Protein AF-A0A850DG92-F1 (afdb_monomer)

Foldseek 3Di:
DDDDDDDPDDPDDDDPDDDPPPDDDPPPDPQDDDDDLLVCLLVLLVVLLVLLLQLLVLLVVLLVVVVVCVPDPDDPVVNVVSVVSNVVSVVSSVVSVLVSLVSLLV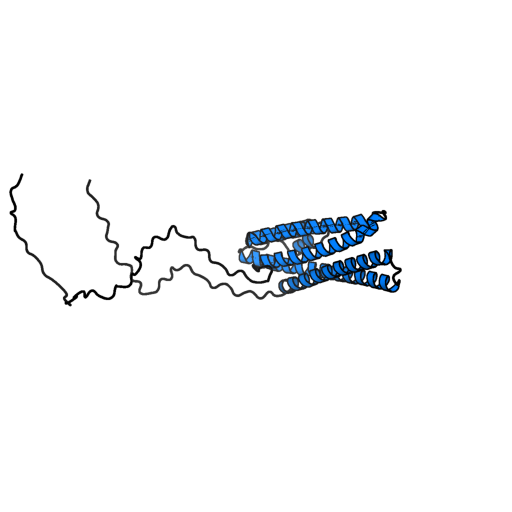SLVVLQQVLQVVVVHGDPDDSVRSCCCCPDPPSNLCSVLVSLCVSQVSQDPVLNVLSVVLNVLSVVLVVLVVVLVVLVPDPDPVSVSCSSVSSSVSSNSSSVNSLSSSQSSQVSSCAHSVRDRPDPPPDDPDPPPDDCPDDPPDPPDPDDDDPPDDDDDDDDDDDDDDDDDDDDDDD

Structure (mmCIF, N/CA/C/O backbone):
data_AF-A0A850DG92-F1
#
_entry.id   AF-A0A850DG92-F1
#
loop_
_atom_site.group_PDB
_atom_site.id
_atom_site.type_symbol
_atom_site.label_atom_id
_atom_site.label_alt_id
_atom_site.label_comp_id
_atom_site.label_asym_id
_atom_site.label_entity_id
_atom_site.label_seq_id
_atom_site.pdbx_PDB_ins_code
_atom_site.Cartn_x
_atom_site.Cartn_y
_atom_site.Cartn_z
_atom_site.occupancy
_atom_site.B_iso_or_equiv
_atom_site.auth_seq_id
_atom_site.auth_comp_id
_atom_site.auth_asym_id
_atom_site.auth_atom_id
_atom_site.pdbx_PDB_model_num
ATOM 1 N N . PRO A 1 1 ? -61.804 41.429 27.774 1.00 49.16 1 PRO A N 1
ATOM 2 C CA . PRO A 1 1 ? -60.587 40.579 27.827 1.00 49.16 1 PRO A CA 1
ATOM 3 C C . PRO A 1 1 ? -59.503 41.218 28.715 1.00 49.16 1 PRO A C 1
ATOM 5 O O . PRO A 1 1 ? -58.940 42.247 28.359 1.00 49.16 1 PRO A O 1
ATOM 8 N N . LYS A 1 2 ? -59.290 40.673 29.919 1.00 46.88 2 LYS A N 1
ATOM 9 C CA . LYS A 1 2 ? -58.401 41.246 30.945 1.00 46.88 2 LYS A CA 1
ATOM 10 C C . LYS A 1 2 ? -56.956 40.803 30.668 1.00 46.88 2 LYS A C 1
ATOM 12 O O . LYS A 1 2 ? -56.695 39.606 30.638 1.00 46.88 2 LYS A O 1
ATOM 17 N N . ALA A 1 3 ? -56.046 41.746 30.426 1.00 56.66 3 ALA A N 1
ATOM 18 C CA . ALA A 1 3 ? -54.641 41.458 30.140 1.00 56.66 3 ALA A CA 1
ATOM 19 C C . ALA A 1 3 ? -53.916 40.933 31.393 1.00 56.66 3 ALA A C 1
ATOM 21 O O . ALA A 1 3 ? -53.881 41.600 32.428 1.00 56.66 3 ALA A O 1
ATOM 22 N N . THR A 1 4 ? -53.339 39.735 31.303 1.00 55.59 4 THR A N 1
ATOM 23 C CA . THR A 1 4 ? -52.538 39.128 32.372 1.00 55.59 4 THR A CA 1
ATOM 24 C C . THR A 1 4 ? -51.128 39.715 32.342 1.00 55.59 4 THR A C 1
ATOM 26 O O . THR A 1 4 ? -50.429 39.631 31.335 1.00 55.59 4 THR A O 1
ATOM 29 N N . ARG A 1 5 ? -50.706 40.340 33.444 1.00 59.53 5 ARG A N 1
ATOM 30 C CA . ARG A 1 5 ? -49.368 40.933 33.589 1.00 59.53 5 ARG A CA 1
ATOM 31 C C . ARG A 1 5 ? -48.315 39.810 33.679 1.00 59.53 5 ARG A C 1
ATOM 33 O O . ARG A 1 5 ? -48.554 38.856 34.421 1.00 59.53 5 ARG A O 1
ATOM 40 N N . PRO A 1 6 ? -47.170 39.888 32.974 1.00 61.50 6 PRO A N 1
ATOM 41 C CA . PRO A 1 6 ? -46.141 38.854 33.056 1.00 61.50 6 PRO A CA 1
ATOM 42 C C . PRO A 1 6 ? -45.537 38.807 34.466 1.00 61.50 6 PRO A C 1
ATOM 44 O O . PRO A 1 6 ? -45.268 39.847 35.074 1.00 61.50 6 PRO A O 1
ATOM 47 N N . ALA A 1 7 ? -45.348 37.596 34.991 1.00 67.62 7 ALA A N 1
ATOM 48 C CA . ALA A 1 7 ? -44.717 37.373 36.286 1.00 67.62 7 ALA A CA 1
ATOM 49 C C . ALA A 1 7 ? -43.289 37.941 36.282 1.00 67.62 7 ALA A C 1
ATOM 51 O O . ALA A 1 7 ? -42.533 37.733 35.330 1.00 67.62 7 ALA A O 1
ATOM 52 N N . ARG A 1 8 ? -42.916 38.673 37.341 1.00 65.56 8 ARG A N 1
ATOM 53 C CA . ARG A 1 8 ? -41.541 39.163 37.505 1.00 65.56 8 ARG A CA 1
ATOM 54 C C . ARG A 1 8 ? -40.616 37.953 37.627 1.00 65.56 8 ARG A C 1
ATOM 56 O O . ARG A 1 8 ? -40.821 37.118 38.504 1.00 65.56 8 ARG A O 1
ATOM 63 N N . LEU A 1 9 ? -39.616 37.868 36.752 1.00 69.44 9 LEU A N 1
ATOM 64 C CA . LEU A 1 9 ? -38.514 36.918 36.891 1.00 69.44 9 LEU A CA 1
ATOM 65 C C . LEU A 1 9 ? -37.892 37.125 38.282 1.00 69.44 9 LEU A C 1
ATOM 67 O O . LEU A 1 9 ? -37.541 38.251 38.637 1.00 69.44 9 LEU A O 1
ATOM 71 N N . GLY A 1 10 ? -37.842 36.068 39.095 1.00 76.94 10 GLY A N 1
ATOM 72 C CA . GLY A 1 10 ? -37.230 36.116 40.426 1.00 76.94 10 GLY A CA 1
ATOM 73 C C . GLY A 1 10 ? -35.738 36.466 40.363 1.00 76.94 10 GLY A C 1
ATOM 74 O O . GLY A 1 10 ? -35.135 36.466 39.290 1.00 76.94 10 GLY A O 1
ATOM 75 N N . GLN A 1 11 ? -35.130 36.759 41.519 1.00 77.50 11 GLN A N 1
ATOM 76 C CA . GLN A 1 11 ? -33.684 36.999 41.601 1.00 77.50 11 GLN A CA 1
ATOM 77 C C . GLN A 1 11 ? -32.903 35.822 41.004 1.00 77.50 11 GLN A C 1
ATOM 79 O O . GLN A 1 11 ? -33.190 34.662 41.302 1.00 77.50 11 GLN A O 1
ATOM 84 N N . THR A 1 12 ? -31.889 36.132 40.192 1.00 67.69 12 THR A N 1
ATOM 85 C CA . THR A 1 12 ? -30.938 35.147 39.672 1.00 67.69 12 THR A CA 1
ATOM 86 C C . THR A 1 12 ? -30.371 34.328 40.840 1.00 67.69 12 THR A C 1
ATOM 88 O O . THR A 1 12 ? -29.854 34.928 41.790 1.00 67.69 12 THR A O 1
ATOM 91 N N . PRO A 1 13 ? -30.453 32.986 40.807 1.00 76.81 13 PRO A N 1
ATOM 92 C CA . PRO A 1 13 ? -29.963 32.142 41.890 1.00 76.81 13 PRO A CA 1
ATOM 93 C C . PRO A 1 13 ? -28.499 32.445 42.227 1.00 76.81 13 PRO A C 1
ATOM 95 O O . PRO A 1 13 ? -27.622 32.375 41.364 1.00 76.81 13 PRO A O 1
ATOM 98 N N . ARG A 1 14 ? -28.230 32.786 43.492 1.00 76.25 14 ARG A N 1
ATOM 99 C CA . ARG A 1 14 ? -26.870 32.990 44.004 1.00 76.25 14 ARG A CA 1
ATOM 100 C C . ARG A 1 14 ? -26.334 31.666 44.531 1.00 76.25 14 ARG A C 1
ATOM 102 O O . ARG A 1 14 ? -26.721 31.216 45.606 1.00 76.25 14 ARG A O 1
ATOM 109 N N . TYR A 1 15 ? -25.433 31.046 43.778 1.00 79.38 15 TYR A N 1
ATOM 110 C CA . TYR A 1 15 ? -24.726 29.853 44.232 1.00 79.38 15 TYR A CA 1
ATOM 111 C C . TYR A 1 15 ? -23.504 30.261 45.059 1.00 79.38 15 TYR A C 1
ATOM 113 O O . TYR A 1 15 ? -22.703 31.086 44.628 1.00 79.38 15 TYR A O 1
ATOM 121 N N . ARG A 1 16 ? -23.344 29.670 46.249 1.00 83.00 16 ARG A N 1
ATOM 122 C CA . ARG A 1 16 ? -22.130 29.827 47.074 1.00 83.00 16 ARG A CA 1
ATOM 123 C C . ARG A 1 16 ? -20.910 29.107 46.490 1.00 83.00 16 ARG A C 1
ATOM 125 O O . ARG A 1 16 ? -19.796 29.349 46.936 1.00 83.00 16 ARG A O 1
ATOM 132 N N . VAL A 1 17 ? -21.125 28.209 45.531 1.00 83.69 17 VAL A N 1
ATOM 133 C CA . VAL A 1 17 ? -20.100 27.351 44.931 1.00 83.69 17 VAL A CA 1
ATOM 134 C C . VAL A 1 17 ? -20.249 27.409 43.416 1.00 83.69 17 VAL A C 1
ATOM 136 O O . VAL A 1 17 ? -21.367 27.508 42.909 1.00 83.69 17 VAL A O 1
ATOM 139 N N . ILE A 1 18 ? -19.126 27.348 42.700 1.00 81.06 18 ILE A N 1
ATOM 140 C CA . ILE A 1 18 ? -19.108 27.301 41.236 1.00 81.06 18 ILE A CA 1
ATOM 141 C C . ILE A 1 18 ? -19.930 26.080 40.779 1.00 81.06 18 ILE A C 1
ATOM 143 O O . ILE A 1 18 ? -19.610 24.955 41.177 1.00 81.06 18 ILE A O 1
ATOM 147 N N . PRO A 1 19 ? -20.998 26.268 39.982 1.00 74.75 19 PRO A N 1
ATOM 148 C CA . PRO A 1 19 ? -21.834 25.165 39.533 1.00 74.75 19 PRO A CA 1
ATOM 149 C C . PRO A 1 19 ? -21.031 24.221 38.632 1.00 74.75 19 PRO A C 1
ATOM 151 O O . PRO A 1 19 ? -20.423 24.643 37.654 1.00 74.75 19 PRO A O 1
ATOM 154 N N . GLN A 1 20 ? -21.076 22.925 38.940 1.00 77.25 20 GLN A N 1
ATOM 155 C CA . GLN A 1 20 ? -20.374 21.878 38.184 1.00 77.25 20 GLN A CA 1
ATOM 156 C C . GLN A 1 20 ? -21.198 21.324 37.009 1.00 77.25 20 GLN A C 1
ATOM 158 O O . GLN A 1 20 ? -20.810 20.349 36.380 1.00 77.25 20 GLN A O 1
ATOM 163 N N . TRP A 1 21 ? -22.327 21.957 36.679 1.00 76.44 21 TRP A N 1
ATOM 164 C CA . TRP A 1 21 ? -23.225 21.566 35.583 1.00 76.44 21 TRP A CA 1
ATOM 165 C C . TRP A 1 21 ? -22.682 21.919 34.186 1.00 76.44 21 TRP A C 1
ATOM 167 O O . TRP A 1 21 ? -23.417 21.879 33.201 1.00 76.44 21 TRP A O 1
ATOM 177 N N . GLY A 1 22 ? -21.406 22.296 34.088 1.00 75.38 22 GLY A N 1
ATOM 178 C CA . GLY A 1 22 ? -20.728 22.431 32.806 1.00 75.38 22 GLY A CA 1
ATOM 179 C C . GLY A 1 22 ? -20.593 21.066 32.139 1.00 75.38 22 GLY A C 1
ATOM 180 O O . GLY A 1 22 ? -20.407 20.056 32.814 1.00 75.38 22 GLY A O 1
ATOM 181 N N . LEU A 1 23 ? -20.681 21.032 30.809 1.00 77.06 23 LEU A N 1
ATOM 182 C CA . LEU A 1 23 ? -20.327 19.842 30.041 1.00 77.06 23 LEU A CA 1
ATOM 183 C C . LEU A 1 23 ? -18.890 19.452 30.429 1.00 77.06 23 LEU A C 1
ATOM 185 O O . LEU A 1 23 ? -17.993 20.266 30.195 1.00 77.06 23 LEU A O 1
ATOM 189 N N . PRO A 1 24 ? -18.657 18.269 31.028 1.00 71.62 24 PRO A N 1
ATOM 190 C CA . PRO A 1 24 ? -17.306 17.825 31.325 1.00 71.62 24 PRO A CA 1
ATOM 191 C C . PRO A 1 24 ? -16.528 17.798 30.010 1.00 71.62 24 PRO A C 1
ATOM 193 O O . PRO A 1 24 ? -16.919 17.086 29.085 1.00 71.62 24 PRO A O 1
ATOM 196 N N . ASP A 1 25 ? -15.475 18.607 29.908 1.00 67.69 25 ASP A N 1
ATOM 197 C CA . ASP A 1 25 ? -14.571 18.608 28.759 1.00 67.69 25 ASP A CA 1
ATOM 198 C C . ASP A 1 25 ? -13.294 17.877 29.183 1.00 67.69 25 ASP A C 1
ATOM 200 O O . ASP A 1 25 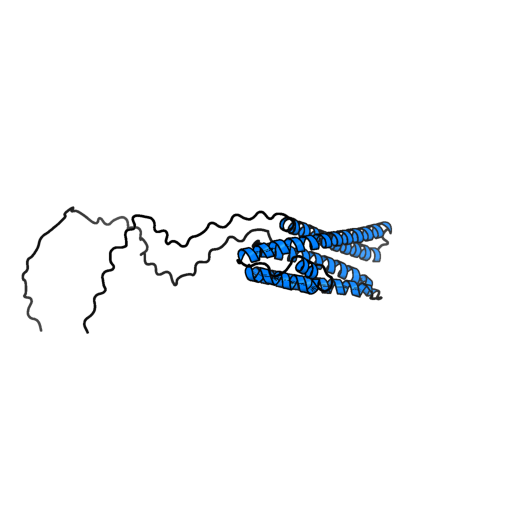? -12.381 18.498 29.740 1.00 67.69 25 ASP A O 1
ATOM 204 N N . PRO A 1 26 ? -13.250 16.533 29.068 1.00 69.44 26 PRO A N 1
ATOM 205 C CA . PRO A 1 26 ? -12.054 15.798 29.424 1.00 69.44 26 PRO A CA 1
ATOM 206 C C . PRO A 1 26 ? -10.908 16.259 28.513 1.00 69.44 26 PRO A C 1
ATOM 208 O O . PRO A 1 26 ? -11.097 16.366 27.297 1.00 69.44 26 PRO A O 1
ATOM 211 N N . PRO A 1 27 ? -9.711 16.519 29.069 1.00 68.75 27 PRO A N 1
ATOM 212 C CA . PRO A 1 27 ? -8.569 16.894 28.256 1.00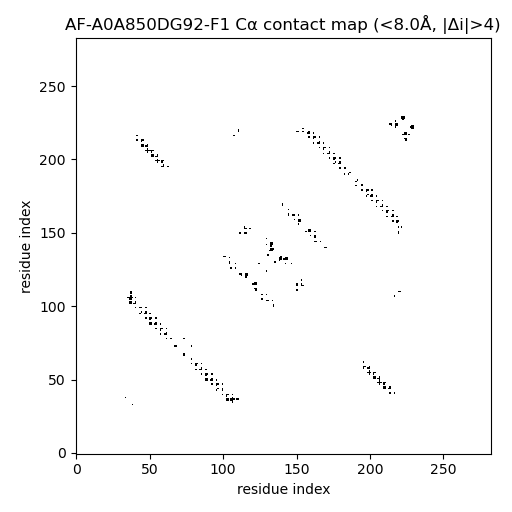 68.75 27 PRO A CA 1
ATOM 213 C C . PRO A 1 27 ? -8.306 15.807 27.203 1.00 68.75 27 PRO A C 1
ATOM 215 O O . PRO A 1 27 ? -8.493 14.617 27.488 1.00 68.75 27 PRO A O 1
ATOM 218 N N . PRO A 1 28 ? -7.877 16.185 25.983 1.00 65.81 28 PRO A N 1
ATOM 219 C CA . PRO A 1 28 ? -7.577 15.216 24.943 1.00 65.81 28 PRO A CA 1
ATOM 220 C C . PRO A 1 28 ? -6.548 14.217 25.470 1.00 65.81 28 PRO A C 1
ATOM 222 O O . PRO A 1 28 ? -5.517 14.608 26.022 1.00 65.81 28 PRO A O 1
ATOM 225 N N . ALA A 1 29 ? -6.848 12.926 25.316 1.00 61.66 29 ALA A N 1
ATOM 226 C CA . ALA A 1 29 ? -5.959 11.871 25.775 1.00 61.66 29 ALA A CA 1
ATOM 227 C C . ALA A 1 29 ? -4.559 12.064 25.158 1.00 61.66 29 ALA A C 1
ATOM 229 O O . ALA A 1 29 ? -4.455 12.386 23.966 1.00 61.66 29 ALA A O 1
ATOM 230 N N . PRO A 1 30 ? -3.482 11.886 25.945 1.00 56.78 30 PRO A N 1
ATOM 231 C CA . PRO A 1 30 ? -2.129 12.028 25.434 1.00 56.78 30 PRO A CA 1
ATOM 232 C C . PRO A 1 30 ? -1.908 11.051 24.272 1.00 56.78 30 PRO A C 1
ATOM 234 O O . PRO A 1 30 ? -2.448 9.940 24.290 1.00 56.78 30 PRO A O 1
ATOM 237 N N . PRO A 1 31 ? -1.123 11.440 23.250 1.00 59.53 31 PRO A N 1
ATOM 238 C CA . PRO A 1 31 ? -0.863 10.575 22.113 1.00 59.53 31 PRO A CA 1
ATOM 239 C C . PRO A 1 31 ? -0.237 9.272 22.608 1.00 59.53 31 PRO A C 1
ATOM 241 O O . PRO A 1 31 ? 0.836 9.269 23.213 1.00 59.53 31 PRO A O 1
ATOM 244 N N . THR A 1 32 ? -0.907 8.153 22.351 1.00 60.69 32 THR A N 1
ATOM 245 C CA . THR A 1 32 ? -0.353 6.837 22.650 1.00 60.69 32 THR A CA 1
ATOM 246 C C . THR A 1 32 ? 0.882 6.630 21.784 1.00 60.69 32 THR A C 1
ATOM 248 O O . THR A 1 32 ? 0.801 6.683 20.554 1.00 60.69 32 THR A O 1
ATOM 251 N N . VAL A 1 33 ? 2.035 6.406 22.415 1.00 61.28 33 VAL A N 1
ATOM 252 C CA . VAL A 1 33 ? 3.252 6.024 21.697 1.00 61.28 33 VAL A CA 1
ATOM 253 C C . VAL A 1 33 ? 3.008 4.646 21.093 1.00 61.28 33 VAL A C 1
ATOM 255 O O . VAL A 1 33 ? 2.858 3.665 21.822 1.00 61.28 33 VAL A O 1
ATOM 258 N N . ASP A 1 34 ? 2.934 4.588 19.763 1.00 67.06 34 ASP A N 1
ATOM 259 C CA . ASP A 1 34 ? 2.845 3.330 19.025 1.00 67.06 34 ASP A CA 1
ATOM 260 C C . ASP A 1 34 ? 4.030 2.432 19.428 1.00 67.06 34 ASP A C 1
ATOM 262 O O . ASP A 1 34 ? 5.189 2.836 19.307 1.00 67.06 34 ASP A O 1
ATOM 266 N N . LYS A 1 35 ? 3.751 1.211 19.891 1.00 70.75 35 LYS A N 1
ATOM 267 C CA . LYS A 1 35 ? 4.759 0.174 20.159 1.00 70.75 35 LYS A CA 1
ATOM 268 C C . LYS A 1 35 ? 4.614 -0.950 19.133 1.00 70.75 35 LYS A C 1
ATOM 270 O O . LYS A 1 35 ? 3.533 -1.146 18.591 1.00 70.75 35 LYS A O 1
ATOM 275 N N . GLY A 1 36 ? 5.694 -1.690 18.888 1.00 80.06 36 GLY A N 1
ATOM 276 C CA . GLY A 1 36 ? 5.664 -2.891 18.047 1.00 80.06 36 GLY A CA 1
ATOM 277 C C . GLY A 1 36 ? 5.547 -2.615 16.545 1.00 80.06 36 GLY A C 1
ATOM 278 O O . GLY A 1 36 ? 6.080 -1.629 16.026 1.00 80.06 36 GLY A O 1
ATOM 279 N N . ASP A 1 37 ? 4.861 -3.512 15.839 1.00 81.06 37 ASP A N 1
ATOM 280 C CA . ASP A 1 37 ? 4.808 -3.537 14.373 1.00 81.06 37 ASP A CA 1
ATOM 281 C C . ASP A 1 37 ? 4.037 -2.350 13.790 1.00 81.06 37 ASP A C 1
ATOM 283 O O . ASP A 1 37 ? 4.371 -1.837 12.718 1.00 81.06 37 ASP A O 1
ATOM 287 N N . ALA A 1 38 ? 3.052 -1.822 14.522 1.00 79.75 38 ALA A N 1
ATOM 288 C CA . ALA A 1 38 ? 2.345 -0.620 14.102 1.00 79.75 38 ALA A CA 1
ATOM 289 C C . ALA A 1 38 ? 3.227 0.645 14.083 1.00 79.75 38 ALA A C 1
ATOM 291 O O . ALA A 1 38 ? 2.843 1.632 13.441 1.00 79.75 38 ALA A O 1
ATOM 292 N N . ALA A 1 39 ? 4.390 0.633 14.747 1.00 83.88 39 ALA A N 1
ATOM 293 C CA . ALA A 1 39 ? 5.376 1.714 14.702 1.00 83.88 39 ALA A CA 1
ATOM 294 C C . ALA A 1 39 ? 6.390 1.553 13.553 1.00 83.88 39 ALA A C 1
ATOM 296 O O . ALA A 1 39 ? 6.823 2.552 12.972 1.00 83.88 39 ALA A O 1
ATOM 297 N N . SER A 1 40 ? 6.759 0.315 13.204 1.00 87.62 40 SER A N 1
ATOM 298 C CA . SER A 1 40 ? 7.736 0.014 12.147 1.00 87.62 40 SER A CA 1
ATOM 299 C C . SER A 1 40 ? 7.117 0.008 10.745 1.00 87.62 40 SER A C 1
ATOM 301 O O . SER A 1 40 ? 7.764 0.467 9.800 1.00 87.62 40 SER A O 1
ATOM 303 N N . ALA A 1 41 ? 5.854 -0.417 10.606 1.00 91.31 41 ALA A N 1
ATOM 304 C CA . ALA A 1 41 ? 5.162 -0.519 9.318 1.00 91.31 41 ALA A CA 1
ATOM 305 C C . ALA A 1 41 ? 5.231 0.762 8.460 1.00 91.31 41 ALA A C 1
ATOM 307 O O . ALA A 1 41 ? 5.560 0.656 7.279 1.00 91.31 41 ALA A O 1
ATOM 308 N N . PRO A 1 42 ? 5.023 1.985 9.000 1.00 91.12 42 PRO A N 1
ATOM 309 C CA . PRO A 1 42 ? 5.137 3.202 8.201 1.00 91.12 42 PRO A CA 1
ATOM 310 C C . PRO A 1 42 ? 6.524 3.435 7.588 1.00 91.12 42 PRO A C 1
ATOM 312 O O . PRO A 1 42 ? 6.623 3.963 6.482 1.00 91.12 42 PRO A O 1
ATOM 315 N N . ARG A 1 43 ? 7.593 3.068 8.309 1.00 92.12 43 ARG A N 1
ATOM 316 C CA . ARG A 1 43 ? 8.977 3.208 7.830 1.00 92.12 43 ARG A CA 1
ATOM 317 C C . ARG A 1 43 ? 9.271 2.178 6.746 1.00 92.12 43 ARG A C 1
ATOM 319 O O . ARG A 1 43 ? 9.792 2.537 5.698 1.00 92.12 43 ARG A O 1
ATOM 326 N N . LEU A 1 44 ? 8.862 0.932 6.978 1.00 94.69 44 LEU A N 1
ATOM 327 C CA . LEU A 1 44 ? 9.001 -0.161 6.017 1.00 94.69 44 LEU A CA 1
ATOM 328 C C . LEU A 1 44 ? 8.258 0.121 4.709 1.00 94.69 44 LEU A C 1
ATOM 330 O O . LEU A 1 44 ? 8.840 -0.037 3.643 1.00 94.69 44 LEU A O 1
ATOM 334 N N . LEU A 1 45 ? 7.033 0.649 4.771 1.00 95.12 45 LEU A N 1
ATOM 335 C CA . LEU A 1 45 ? 6.300 1.095 3.580 1.00 95.12 45 LEU A CA 1
ATOM 336 C C . LEU A 1 45 ? 7.037 2.204 2.817 1.00 95.12 45 LEU A C 1
ATOM 338 O O . LEU A 1 45 ? 7.017 2.213 1.588 1.00 95.12 45 LEU A O 1
ATOM 342 N N . GLY A 1 46 ? 7.718 3.109 3.528 1.00 94.81 46 GLY A N 1
ATOM 343 C CA . GLY A 1 46 ? 8.600 4.104 2.916 1.00 94.81 46 GLY A CA 1
ATOM 344 C C . GLY A 1 46 ? 9.785 3.468 2.182 1.00 94.81 46 GLY A C 1
ATOM 345 O O . GLY A 1 46 ? 10.065 3.845 1.046 1.00 94.81 46 GLY A O 1
ATOM 346 N N . TYR A 1 47 ? 10.437 2.469 2.786 1.00 96.81 47 TYR A N 1
ATOM 347 C CA . TYR A 1 47 ? 11.521 1.721 2.140 1.00 96.81 47 TYR A CA 1
ATOM 348 C C . TYR A 1 47 ? 11.039 0.918 0.930 1.00 96.81 47 TYR A C 1
ATOM 350 O O . TYR A 1 47 ? 11.713 0.919 -0.093 1.00 96.81 47 TYR A O 1
ATOM 358 N N . VAL A 1 48 ? 9.861 0.293 1.003 1.00 97.31 48 VAL A N 1
ATOM 359 C CA . VAL A 1 48 ? 9.245 -0.415 -0.131 1.00 97.31 48 VAL A CA 1
ATOM 360 C C . VAL A 1 48 ? 8.950 0.543 -1.279 1.00 97.31 48 VAL A C 1
ATOM 362 O O . VAL A 1 48 ? 9.306 0.254 -2.417 1.00 97.31 48 VAL A O 1
ATOM 365 N N . ALA A 1 49 ? 8.344 1.700 -0.994 1.00 96.44 49 ALA A N 1
ATOM 366 C CA . ALA A 1 49 ? 8.087 2.711 -2.015 1.00 96.44 49 ALA A CA 1
ATOM 367 C C . ALA A 1 49 ? 9.393 3.178 -2.679 1.00 96.44 49 ALA A C 1
ATOM 369 O O . ALA A 1 49 ? 9.471 3.230 -3.902 1.00 96.44 49 ALA A O 1
ATOM 370 N N . ALA A 1 50 ? 10.434 3.454 -1.887 1.00 97.00 50 ALA A N 1
ATOM 371 C CA . ALA A 1 50 ? 11.745 3.838 -2.406 1.00 97.00 50 ALA A CA 1
ATOM 372 C C . ALA A 1 50 ? 12.397 2.725 -3.246 1.00 97.00 50 ALA A C 1
ATOM 374 O O . ALA A 1 50 ? 12.964 3.013 -4.297 1.00 97.00 50 ALA A O 1
ATOM 375 N N . ALA A 1 51 ? 12.287 1.464 -2.823 1.00 96.50 51 ALA A N 1
ATOM 376 C CA . ALA A 1 51 ? 12.847 0.325 -3.543 1.00 96.50 51 ALA A CA 1
ATOM 377 C C . ALA A 1 51 ? 12.161 0.104 -4.900 1.00 96.50 51 ALA A C 1
ATOM 379 O O . ALA A 1 51 ? 12.850 -0.087 -5.898 1.00 96.50 51 ALA A O 1
ATOM 380 N N . TYR A 1 52 ? 10.829 0.203 -4.968 1.00 96.56 52 TYR A N 1
ATOM 381 C CA . TYR A 1 52 ? 10.107 0.126 -6.242 1.00 96.56 52 TYR A CA 1
ATOM 382 C C . TYR A 1 52 ? 10.384 1.330 -7.152 1.00 96.56 52 TYR A C 1
ATOM 384 O O . TYR A 1 52 ? 10.526 1.159 -8.357 1.00 96.56 52 TYR A O 1
ATOM 392 N N . LEU A 1 53 ? 10.542 2.539 -6.602 1.00 96.31 53 LEU A N 1
ATOM 393 C CA . LEU A 1 53 ? 10.990 3.693 -7.394 1.00 96.31 53 LEU A CA 1
ATOM 394 C C . LEU A 1 53 ? 12.404 3.485 -7.957 1.00 96.31 53 LEU A C 1
ATOM 396 O O . LEU A 1 53 ? 12.661 3.839 -9.105 1.00 96.31 53 LEU A O 1
ATOM 400 N N . ALA A 1 54 ? 13.309 2.889 -7.176 1.00 94.88 54 ALA A N 1
ATOM 401 C CA . ALA A 1 54 ? 14.647 2.536 -7.641 1.00 94.88 54 ALA A CA 1
ATOM 402 C C . ALA A 1 54 ? 14.609 1.449 -8.730 1.00 94.88 54 ALA A C 1
ATOM 404 O O . ALA A 1 54 ? 15.336 1.563 -9.712 1.00 94.88 54 ALA A O 1
ATOM 405 N N . ALA A 1 55 ? 13.736 0.443 -8.601 1.00 93.75 55 ALA A N 1
ATOM 406 C CA . ALA A 1 55 ? 13.516 -0.574 -9.632 1.00 93.75 55 ALA A CA 1
ATOM 407 C C . ALA A 1 55 ? 12.983 0.040 -10.937 1.00 93.75 55 ALA A C 1
ATOM 409 O O . ALA A 1 55 ? 13.577 -0.170 -11.995 1.00 93.75 55 ALA A O 1
ATOM 410 N N . ALA A 1 56 ? 11.974 0.913 -10.852 1.00 92.81 56 ALA A N 1
ATOM 411 C CA . ALA A 1 56 ? 11.460 1.649 -12.005 1.00 92.81 56 ALA A CA 1
ATOM 412 C C . ALA A 1 56 ? 12.547 2.510 -12.675 1.00 92.81 56 ALA A C 1
ATOM 414 O O . ALA A 1 56 ? 12.640 2.563 -13.902 1.00 92.81 56 ALA A O 1
ATOM 415 N N . ALA A 1 57 ? 13.399 3.170 -11.882 1.00 92.06 57 ALA A N 1
ATOM 416 C CA . ALA A 1 57 ? 14.518 3.956 -12.395 1.00 92.06 57 ALA A CA 1
ATOM 417 C C . ALA A 1 57 ? 15.592 3.081 -13.066 1.00 92.06 57 ALA A C 1
ATOM 419 O O . ALA A 1 57 ? 16.132 3.472 -14.102 1.00 92.06 57 ALA A O 1
ATOM 420 N N . ALA A 1 58 ? 15.882 1.897 -12.519 1.00 90.88 58 ALA A N 1
ATOM 421 C CA . ALA A 1 58 ? 16.801 0.933 -13.122 1.00 90.88 58 ALA A CA 1
ATOM 422 C C . ALA A 1 58 ? 16.267 0.417 -14.468 1.00 90.88 58 ALA A C 1
ATOM 424 O O . ALA A 1 58 ? 17.010 0.380 -15.450 1.00 90.88 58 ALA A O 1
ATOM 425 N N . GLU A 1 59 ? 14.972 0.097 -14.544 1.00 90.00 59 GLU A N 1
ATOM 426 C CA . GLU A 1 59 ? 14.308 -0.303 -15.790 1.00 90.00 59 GLU A CA 1
ATOM 427 C C . GLU A 1 59 ? 14.332 0.814 -16.835 1.00 90.00 59 GLU A C 1
ATOM 429 O O . GLU A 1 59 ? 14.651 0.587 -18.005 1.00 90.00 59 GLU A O 1
ATOM 434 N N . PHE A 1 60 ? 14.087 2.054 -16.410 1.00 87.25 60 PHE A N 1
ATOM 435 C CA . PHE A 1 60 ? 14.209 3.214 -17.284 1.00 87.25 60 PHE A CA 1
ATOM 436 C C . PHE A 1 60 ? 15.652 3.419 -17.778 1.00 87.25 60 PHE A C 1
ATOM 438 O O . PHE A 1 60 ? 15.874 3.683 -18.959 1.00 87.25 60 PHE A O 1
ATOM 445 N N . GLY A 1 61 ? 16.650 3.237 -16.910 1.00 85.12 61 GLY A N 1
ATOM 446 C CA . GLY A 1 61 ? 18.065 3.263 -17.288 1.00 85.12 61 GLY A CA 1
ATOM 447 C C . GLY A 1 61 ? 18.403 2.205 -18.342 1.00 85.12 61 GLY A C 1
ATOM 448 O O . GLY A 1 61 ? 19.009 2.527 -19.366 1.00 85.12 61 GLY A O 1
ATOM 449 N N . ARG A 1 62 ? 17.930 0.967 -18.148 1.00 85.81 62 ARG A N 1
ATOM 450 C CA . ARG A 1 62 ? 18.062 -0.125 -19.124 1.00 85.81 62 ARG A CA 1
ATOM 451 C C . ARG A 1 62 ? 17.432 0.240 -20.467 1.00 85.81 62 ARG A C 1
ATOM 453 O O . ARG A 1 62 ? 18.056 0.049 -21.510 1.00 85.81 62 ARG A O 1
ATOM 460 N N . TYR A 1 63 ? 16.234 0.822 -20.452 1.00 85.38 63 TYR A N 1
ATOM 461 C CA . TYR A 1 63 ? 15.562 1.303 -21.660 1.00 85.38 63 TYR A CA 1
ATOM 462 C C . TYR A 1 63 ? 16.404 2.336 -22.423 1.00 85.38 63 TYR A C 1
ATOM 464 O O . TYR A 1 63 ? 16.591 2.212 -23.636 1.00 85.38 63 TYR A O 1
ATOM 472 N N . LEU A 1 64 ? 16.970 3.324 -21.722 1.00 85.38 64 LEU A N 1
ATOM 473 C CA . LEU A 1 64 ? 17.825 4.342 -22.337 1.00 85.38 64 LEU A CA 1
ATOM 474 C C . LEU A 1 64 ? 19.105 3.747 -22.940 1.00 85.38 64 LEU A C 1
ATOM 476 O O . LEU A 1 64 ? 19.509 4.151 -24.034 1.00 85.38 64 LEU A O 1
ATOM 480 N N . ILE A 1 65 ? 19.724 2.772 -22.264 1.00 85.56 65 ILE A N 1
ATOM 481 C CA . ILE A 1 65 ? 20.901 2.055 -22.777 1.00 85.56 65 ILE A CA 1
ATOM 482 C C . ILE A 1 65 ? 20.551 1.334 -24.081 1.00 85.56 65 ILE A C 1
ATOM 484 O O . ILE A 1 65 ? 21.271 1.484 -25.067 1.00 85.56 65 ILE A O 1
ATOM 488 N N . LEU A 1 66 ? 19.432 0.607 -24.129 1.00 82.62 66 LEU A N 1
ATOM 489 C CA . LEU A 1 66 ? 18.992 -0.105 -25.334 1.00 82.62 66 LEU A CA 1
ATOM 490 C C . LEU A 1 66 ? 18.648 0.851 -26.484 1.00 82.62 66 LEU A C 1
ATOM 492 O O . LEU A 1 66 ? 19.028 0.611 -27.632 1.00 82.62 66 LEU A O 1
ATOM 496 N N . LEU A 1 67 ? 17.997 1.976 -26.183 1.00 84.38 67 LEU A N 1
ATOM 497 C CA . LEU A 1 67 ? 17.697 3.002 -27.179 1.00 84.38 67 LEU A CA 1
ATOM 498 C C . LEU A 1 67 ? 18.980 3.593 -27.780 1.00 84.38 67 LEU A C 1
ATOM 500 O O . LEU A 1 67 ? 19.061 3.821 -28.989 1.00 84.38 67 LEU A O 1
ATOM 504 N N . ARG A 1 68 ? 20.011 3.798 -26.951 1.00 83.31 68 ARG A N 1
ATOM 505 C CA . ARG A 1 68 ? 21.321 4.268 -27.408 1.00 83.31 68 ARG A CA 1
ATOM 506 C C . ARG A 1 68 ? 22.074 3.192 -28.191 1.00 83.31 68 ARG A C 1
ATOM 508 O O . ARG A 1 68 ? 22.665 3.528 -29.219 1.00 83.31 68 ARG A O 1
ATOM 515 N N . ASN A 1 69 ? 21.990 1.929 -27.764 1.00 82.94 69 ASN A N 1
ATOM 516 C CA . ASN A 1 69 ? 22.607 0.775 -28.428 1.00 82.94 69 ASN A CA 1
ATOM 517 C C . ASN A 1 69 ? 22.167 0.655 -29.897 1.00 82.94 69 ASN A C 1
ATOM 519 O O . ASN A 1 69 ? 22.968 0.336 -30.770 1.00 82.94 69 ASN A O 1
ATOM 523 N N . ARG A 1 70 ? 20.923 1.049 -30.199 1.00 81.69 70 ARG A N 1
ATOM 524 C CA . ARG A 1 70 ? 20.386 1.067 -31.568 1.00 81.69 70 ARG A CA 1
ATOM 525 C C . ARG A 1 70 ? 21.175 1.948 -32.548 1.00 81.69 70 ARG A C 1
ATOM 527 O O . ARG A 1 70 ? 21.108 1.726 -33.750 1.00 81.69 70 ARG A O 1
ATOM 534 N N . THR A 1 71 ? 21.886 2.963 -32.056 1.00 84.12 71 THR A N 1
ATOM 535 C CA . THR A 1 71 ? 22.642 3.919 -32.894 1.00 84.12 71 THR A CA 1
ATOM 536 C C . THR A 1 71 ? 24.152 3.854 -32.686 1.00 84.12 71 THR A C 1
ATOM 538 O O . THR A 1 71 ? 24.900 4.410 -33.487 1.00 84.12 71 THR A O 1
ATOM 541 N N . ARG A 1 72 ? 24.622 3.199 -31.620 1.00 77.19 72 ARG A N 1
ATOM 542 C CA . ARG A 1 72 ? 26.044 3.028 -31.300 1.00 77.19 72 ARG A CA 1
ATOM 543 C C . ARG A 1 72 ? 26.256 1.677 -30.639 1.00 77.19 72 ARG A C 1
ATOM 545 O O . ARG A 1 72 ? 25.534 1.358 -29.703 1.00 77.19 72 ARG A O 1
ATOM 552 N N . LEU A 1 73 ? 27.279 0.930 -31.051 1.00 79.56 73 LEU A N 1
ATOM 553 C CA . LEU A 1 73 ? 27.664 -0.289 -30.342 1.00 79.56 73 LEU A CA 1
ATOM 554 C C . LEU A 1 73 ? 28.102 0.081 -28.918 1.00 79.56 73 LEU A C 1
ATOM 556 O O . LEU A 1 73 ? 29.038 0.858 -28.731 1.00 79.56 73 LEU A O 1
ATOM 560 N N . ILE A 1 74 ? 27.383 -0.443 -27.927 1.00 79.44 74 ILE A N 1
ATOM 561 C CA . ILE A 1 74 ? 27.715 -0.292 -26.509 1.00 79.44 74 ILE A CA 1
ATOM 562 C C . ILE A 1 74 ? 28.506 -1.519 -26.061 1.00 79.44 74 ILE A C 1
ATOM 564 O O . ILE A 1 74 ? 28.233 -2.634 -26.504 1.00 79.44 74 ILE A O 1
ATOM 568 N N . ASP A 1 75 ? 29.464 -1.295 -25.165 1.00 85.62 75 ASP A N 1
ATOM 569 C CA . ASP A 1 75 ? 30.252 -2.342 -24.524 1.00 85.62 75 ASP A CA 1
ATOM 570 C C . ASP A 1 75 ? 29.341 -3.396 -23.845 1.00 85.62 75 ASP A C 1
ATOM 572 O O . ASP A 1 75 ? 28.488 -3.031 -23.022 1.00 85.62 75 ASP A O 1
ATOM 576 N N . PRO A 1 76 ? 29.508 -4.701 -24.145 1.00 84.62 76 PRO A N 1
ATOM 577 C CA . PRO A 1 76 ? 28.774 -5.787 -23.496 1.00 84.62 76 PRO A CA 1
ATOM 578 C C . PRO A 1 76 ? 28.818 -5.760 -21.963 1.00 84.62 76 PRO A C 1
ATOM 580 O O . PRO A 1 76 ? 27.875 -6.226 -21.319 1.00 84.62 76 PRO A O 1
ATOM 583 N N . TRP A 1 77 ? 29.883 -5.222 -21.357 1.00 87.44 77 TRP A N 1
ATOM 584 C CA . TRP A 1 77 ? 29.980 -5.114 -19.901 1.00 87.44 77 TRP A CA 1
ATOM 585 C C . TRP A 1 77 ? 28.933 -4.161 -19.312 1.00 87.44 77 TRP A C 1
ATOM 587 O O . TRP A 1 77 ? 28.332 -4.462 -18.279 1.00 87.44 77 TRP A O 1
ATOM 597 N N . LEU A 1 78 ? 28.648 -3.050 -19.999 1.00 86.56 78 LEU A N 1
ATOM 598 C CA . LEU A 1 78 ? 27.649 -2.081 -19.551 1.00 86.56 78 LEU A CA 1
ATOM 599 C C . LEU A 1 78 ? 26.232 -2.670 -19.588 1.00 86.56 78 LEU A C 1
ATOM 601 O O . LEU A 1 78 ? 25.438 -2.413 -18.683 1.00 86.56 78 LEU A O 1
ATOM 605 N N . LEU A 1 79 ? 25.928 -3.501 -20.592 1.00 86.00 79 LEU A N 1
ATOM 606 C CA . LEU A 1 79 ? 24.650 -4.218 -20.669 1.00 86.00 79 LEU A CA 1
ATOM 607 C C . LEU A 1 79 ? 24.485 -5.175 -19.482 1.00 86.00 79 LEU A C 1
ATOM 609 O O . LEU A 1 79 ? 23.464 -5.130 -18.800 1.00 86.00 79 LEU A O 1
ATOM 613 N N . ARG A 1 80 ? 25.517 -5.972 -19.168 1.00 87.88 80 ARG A N 1
ATOM 614 C CA . ARG A 1 80 ? 25.479 -6.888 -18.014 1.00 87.88 80 ARG A CA 1
ATOM 615 C C . ARG A 1 80 ? 25.294 -6.151 -16.693 1.00 87.88 80 ARG A C 1
ATOM 617 O O . ARG A 1 80 ? 24.524 -6.603 -15.850 1.00 87.88 80 ARG A O 1
ATOM 624 N N . LEU A 1 81 ? 25.980 -5.022 -16.504 1.00 89.00 81 LEU A N 1
ATOM 625 C CA . LEU A 1 81 ? 25.828 -4.213 -15.295 1.00 89.00 81 LEU A CA 1
ATOM 626 C C . LEU A 1 81 ? 24.396 -3.671 -15.167 1.00 89.00 81 LEU A C 1
ATOM 628 O O . LEU A 1 81 ? 23.829 -3.690 -14.073 1.00 89.00 81 LEU A O 1
ATOM 632 N N . SER A 1 82 ? 23.789 -3.242 -16.279 1.00 89.56 82 SER A N 1
ATOM 633 C CA . SER A 1 82 ? 22.388 -2.813 -16.311 1.00 89.56 82 SER A CA 1
ATOM 634 C C . SER A 1 82 ? 21.437 -3.940 -15.909 1.00 89.56 82 SER A C 1
ATOM 636 O O . SER A 1 82 ? 20.563 -3.723 -15.072 1.00 89.56 82 SER A O 1
ATOM 638 N N . ASP A 1 83 ? 21.613 -5.141 -16.460 1.00 89.69 83 ASP A N 1
ATOM 639 C CA . ASP A 1 83 ? 20.760 -6.291 -16.143 1.00 89.69 83 ASP A CA 1
ATOM 640 C C . ASP A 1 83 ? 20.893 -6.711 -14.673 1.00 89.69 83 ASP A C 1
ATOM 642 O O . ASP A 1 83 ? 19.889 -6.953 -14.002 1.00 89.69 83 ASP A O 1
ATOM 646 N N . LEU A 1 84 ? 22.120 -6.727 -14.137 1.00 92.56 84 LEU A N 1
ATOM 647 C CA . LEU A 1 84 ? 22.367 -6.985 -12.716 1.00 92.56 84 LEU A CA 1
ATOM 648 C C . LEU A 1 84 ? 21.714 -5.932 -11.818 1.00 92.56 84 LEU A C 1
ATOM 650 O O . LEU A 1 84 ? 21.153 -6.282 -10.782 1.00 92.56 84 LEU A O 1
ATOM 654 N N . THR A 1 85 ? 21.759 -4.657 -12.214 1.00 91.75 85 THR A N 1
ATOM 655 C CA . THR A 1 85 ? 21.138 -3.565 -11.451 1.00 91.75 85 THR A CA 1
ATOM 656 C C . THR A 1 85 ? 19.623 -3.733 -11.395 1.00 91.75 85 THR A C 1
ATOM 658 O O . THR A 1 85 ? 19.045 -3.673 -10.312 1.00 91.75 85 THR A O 1
ATOM 661 N N . VAL A 1 86 ? 18.985 -4.011 -12.537 1.00 90.81 86 VAL A N 1
ATOM 662 C CA . VAL A 1 86 ? 17.540 -4.280 -12.600 1.00 90.81 86 VAL A CA 1
ATOM 663 C C . VAL A 1 86 ? 17.185 -5.485 -11.730 1.00 90.81 86 VAL A C 1
ATOM 665 O O . VAL A 1 86 ? 16.328 -5.375 -10.857 1.00 90.81 86 VAL A O 1
ATOM 668 N N . LEU A 1 87 ? 17.898 -6.606 -11.886 1.00 92.81 87 LEU A N 1
ATOM 669 C CA . LEU A 1 87 ? 17.658 -7.821 -11.105 1.00 92.81 87 LEU A CA 1
ATOM 670 C C . LEU A 1 87 ? 17.780 -7.570 -9.594 1.00 92.81 87 LEU A C 1
ATOM 672 O O . LEU A 1 87 ? 16.912 -7.988 -8.825 1.00 92.81 87 LEU A O 1
ATOM 676 N N . ALA A 1 88 ? 18.839 -6.879 -9.167 1.00 94.75 88 ALA A N 1
ATOM 677 C CA . ALA A 1 88 ? 19.087 -6.579 -7.762 1.00 94.75 88 ALA A CA 1
ATOM 678 C C . ALA A 1 88 ? 18.003 -5.663 -7.177 1.00 94.75 88 ALA A C 1
ATOM 680 O O . ALA A 1 88 ? 17.482 -5.948 -6.096 1.00 94.75 88 ALA A O 1
ATOM 681 N N . CYS A 1 89 ? 17.621 -4.599 -7.892 1.00 94.19 89 CYS A N 1
ATOM 682 C CA . CYS A 1 89 ? 16.566 -3.687 -7.458 1.00 94.19 89 CYS A CA 1
ATOM 683 C C . CYS A 1 89 ? 15.207 -4.388 -7.361 1.00 94.19 89 CYS A C 1
ATOM 685 O O . CYS A 1 89 ? 14.533 -4.247 -6.341 1.00 94.19 89 CYS A O 1
ATOM 687 N N . SER A 1 90 ? 14.821 -5.181 -8.365 1.00 92.75 90 SER A N 1
ATOM 688 C CA . SER A 1 90 ? 13.553 -5.918 -8.349 1.00 92.75 90 SER A CA 1
ATOM 689 C C . SER A 1 90 ? 13.506 -6.945 -7.215 1.00 92.75 90 SER A C 1
ATOM 691 O O . SER A 1 90 ? 12.497 -7.047 -6.515 1.00 92.75 90 SER A O 1
ATOM 693 N N . LEU A 1 91 ? 14.600 -7.678 -6.972 1.00 95.94 91 LEU A N 1
ATOM 694 C CA . LEU A 1 91 ? 14.669 -8.656 -5.885 1.00 95.94 91 LEU A CA 1
ATOM 695 C C . LEU A 1 91 ? 14.620 -7.982 -4.506 1.00 95.94 91 LEU A C 1
ATOM 697 O O . LEU A 1 91 ? 13.910 -8.442 -3.608 1.00 95.94 91 LEU A O 1
ATOM 701 N N . LEU A 1 92 ? 15.333 -6.868 -4.336 1.00 96.31 92 LEU A N 1
ATOM 702 C CA . LEU A 1 92 ? 15.286 -6.078 -3.108 1.00 96.31 92 LEU A CA 1
ATOM 703 C C . LEU A 1 92 ? 13.878 -5.519 -2.858 1.00 96.31 92 LEU A C 1
ATOM 705 O O . LEU A 1 92 ? 13.362 -5.623 -1.747 1.00 96.31 92 LEU A O 1
ATOM 709 N N . ALA A 1 93 ? 13.230 -4.964 -3.885 1.00 95.31 93 ALA A N 1
ATOM 710 C CA . ALA A 1 93 ? 11.879 -4.425 -3.770 1.00 95.31 93 ALA A CA 1
ATOM 711 C C . ALA A 1 93 ? 10.865 -5.517 -3.398 1.00 95.31 93 ALA A C 1
ATOM 713 O O . ALA A 1 93 ? 10.069 -5.334 -2.475 1.00 95.31 93 ALA A O 1
ATOM 714 N N . LEU A 1 94 ? 10.944 -6.683 -4.047 1.00 94.88 94 LEU A N 1
ATOM 715 C CA . LEU A 1 94 ? 10.072 -7.822 -3.769 1.00 94.88 94 LEU A CA 1
ATOM 716 C C . LEU A 1 94 ? 10.261 -8.362 -2.345 1.00 94.88 94 LEU A C 1
ATOM 718 O O . LEU A 1 94 ? 9.283 -8.583 -1.630 1.00 94.88 94 LEU A O 1
ATOM 722 N N . THR A 1 95 ? 11.507 -8.553 -1.907 1.00 96.75 95 THR A N 1
ATOM 723 C CA . THR A 1 95 ? 11.808 -9.060 -0.557 1.00 96.75 95 THR A CA 1
ATOM 724 C C . THR A 1 95 ? 11.332 -8.087 0.522 1.00 96.75 95 THR A C 1
ATOM 726 O O . THR A 1 95 ? 10.651 -8.502 1.465 1.00 96.75 95 THR A O 1
ATOM 729 N N . LEU A 1 96 ? 11.590 -6.785 0.352 1.00 96.38 96 LEU A N 1
ATOM 730 C CA . LEU A 1 96 ? 11.062 -5.747 1.239 1.00 96.38 96 LEU A CA 1
ATOM 731 C C . LEU A 1 96 ? 9.533 -5.736 1.251 1.00 96.38 96 LEU A C 1
ATOM 733 O O . LEU A 1 96 ? 8.943 -5.598 2.324 1.00 96.38 96 LEU A O 1
ATOM 737 N N . ALA A 1 97 ? 8.879 -5.902 0.100 1.00 95.25 97 ALA A N 1
ATOM 738 C CA . ALA A 1 97 ? 7.423 -5.924 0.010 1.00 95.25 97 ALA A CA 1
ATOM 739 C C . ALA A 1 97 ? 6.817 -7.098 0.792 1.00 95.25 97 ALA A C 1
ATOM 741 O O . ALA A 1 97 ? 5.870 -6.892 1.550 1.00 95.25 97 ALA A O 1
ATOM 742 N N . VAL A 1 98 ? 7.387 -8.303 0.679 1.00 95.50 98 VAL A N 1
ATOM 743 C CA . VAL A 1 98 ? 6.922 -9.491 1.417 1.00 95.50 98 VAL A CA 1
ATOM 744 C C . VAL A 1 98 ? 7.090 -9.309 2.926 1.00 95.50 98 VAL A C 1
ATOM 746 O O . VAL A 1 98 ? 6.138 -9.519 3.679 1.00 95.50 98 VAL A O 1
ATOM 749 N N . VAL A 1 99 ? 8.267 -8.863 3.379 1.00 95.75 99 VAL A N 1
ATOM 750 C CA . VAL A 1 99 ? 8.512 -8.595 4.808 1.00 95.75 99 VAL A CA 1
ATOM 751 C C . VAL A 1 99 ? 7.539 -7.534 5.324 1.00 95.75 99 VAL A C 1
ATOM 753 O O . VAL A 1 99 ? 6.898 -7.714 6.360 1.00 95.75 99 VAL A O 1
ATOM 756 N N . THR A 1 100 ? 7.370 -6.451 4.567 1.00 95.56 100 THR A N 1
ATOM 757 C CA . THR A 1 100 ? 6.475 -5.348 4.931 1.00 95.56 100 THR A CA 1
ATOM 758 C C . THR A 1 100 ? 5.019 -5.790 4.974 1.00 95.56 100 THR A C 1
ATOM 760 O O . THR A 1 100 ? 4.302 -5.370 5.875 1.00 95.56 100 THR A O 1
ATOM 763 N N . ALA A 1 101 ? 4.576 -6.677 4.078 1.00 94.25 101 ALA A N 1
ATOM 764 C CA . ALA A 1 101 ? 3.215 -7.206 4.088 1.00 94.25 101 ALA A CA 1
ATOM 765 C C . ALA A 1 101 ? 2.890 -7.920 5.410 1.00 94.25 101 ALA A C 1
ATOM 767 O O . ALA A 1 101 ? 1.840 -7.670 6.005 1.00 94.25 101 ALA A O 1
ATOM 768 N N . VAL A 1 102 ? 3.813 -8.740 5.925 1.00 95.50 102 VAL A N 1
ATOM 769 C CA . VAL A 1 102 ? 3.642 -9.423 7.220 1.00 95.50 102 VAL A CA 1
ATOM 770 C C . VAL A 1 102 ? 3.546 -8.412 8.365 1.00 95.50 102 VAL A C 1
ATOM 772 O O . VAL A 1 102 ? 2.646 -8.509 9.203 1.00 95.50 102 VAL A O 1
ATOM 775 N N . VAL A 1 103 ? 4.423 -7.404 8.383 1.00 95.31 103 VAL A N 1
ATOM 776 C CA . VAL A 1 103 ? 4.394 -6.345 9.405 1.00 95.31 103 VAL A CA 1
ATOM 777 C C . VAL A 1 103 ? 3.105 -5.520 9.305 1.00 95.31 103 VAL A C 1
ATOM 779 O O . VAL A 1 103 ? 2.487 -5.223 10.324 1.00 95.31 103 VAL A O 1
ATOM 782 N N . CYS A 1 104 ? 2.629 -5.213 8.097 1.00 94.31 104 CYS A N 1
ATOM 783 C CA . CYS A 1 104 ? 1.363 -4.520 7.867 1.00 94.31 104 CYS A CA 1
ATOM 784 C C . CYS A 1 104 ? 0.157 -5.318 8.375 1.00 94.31 104 CYS A C 1
ATOM 786 O O . CYS A 1 104 ? -0.749 -4.722 8.949 1.00 94.31 104 CYS A O 1
ATOM 788 N N . VAL A 1 105 ? 0.137 -6.646 8.226 1.00 94.88 105 VAL A N 1
ATOM 789 C CA . VAL A 1 105 ? -0.932 -7.504 8.773 1.00 94.88 105 VAL A CA 1
ATOM 790 C C . VAL A 1 105 ? -0.952 -7.463 10.304 1.00 94.88 105 VAL A C 1
ATOM 792 O O . VAL A 1 105 ? -2.021 -7.347 10.916 1.00 94.88 105 VAL A O 1
ATOM 795 N N . ARG A 1 106 ? 0.225 -7.517 10.936 1.00 94.19 106 ARG A N 1
ATOM 796 C CA . ARG A 1 106 ? 0.356 -7.418 12.398 1.00 94.19 106 ARG A CA 1
ATOM 797 C C . ARG A 1 106 ? -0.076 -6.036 12.890 1.00 94.19 106 ARG A C 1
ATOM 799 O O . ARG A 1 106 ? -0.959 -5.941 13.740 1.00 94.19 106 ARG A O 1
ATOM 806 N N . ALA A 1 107 ? 0.420 -4.980 12.250 1.00 92.94 107 ALA A N 1
ATOM 807 C CA . ALA A 1 107 ? 0.023 -3.602 12.512 1.00 92.94 107 ALA A CA 1
ATOM 808 C C . ALA A 1 107 ? -1.482 -3.363 12.304 1.00 92.94 107 ALA A C 1
ATOM 810 O O . ALA A 1 107 ? -2.110 -2.664 13.094 1.00 92.94 107 ALA A O 1
ATOM 811 N N . LEU A 1 108 ? -2.088 -3.948 11.266 1.00 93.31 108 LEU A N 1
ATOM 812 C CA . LEU A 1 108 ? -3.526 -3.850 11.012 1.00 93.31 108 LEU A CA 1
ATOM 813 C C . LEU A 1 108 ? -4.330 -4.490 12.145 1.00 93.31 108 LEU A C 1
ATOM 815 O O . LEU A 1 108 ? -5.327 -3.921 12.577 1.00 93.31 108 LEU A O 1
ATOM 819 N N . THR A 1 109 ? -3.890 -5.644 12.645 1.00 93.62 109 THR A N 1
ATOM 820 C CA . THR A 1 109 ? -4.541 -6.323 13.773 1.00 93.62 109 THR A CA 1
ATOM 821 C C . THR A 1 109 ? -4.497 -5.458 15.037 1.00 93.62 109 THR A C 1
ATOM 823 O O . THR A 1 109 ? -5.501 -5.337 15.734 1.00 93.62 109 THR A O 1
ATOM 826 N N . GLU A 1 110 ? -3.361 -4.811 15.312 1.00 91.88 110 GLU A N 1
ATOM 827 C CA . GLU A 1 110 ? -3.204 -3.876 16.437 1.00 91.88 110 GLU A CA 1
ATOM 828 C C . GLU A 1 110 ? -4.104 -2.639 16.287 1.00 91.88 110 GLU A C 1
ATOM 830 O O . GLU A 1 110 ? -4.834 -2.288 17.213 1.00 91.88 110 GLU A O 1
ATOM 835 N N . ILE A 1 111 ? -4.108 -2.014 15.104 1.00 91.00 111 ILE A N 1
ATOM 836 C CA . ILE A 1 111 ? -4.943 -0.839 14.806 1.00 91.00 111 ILE A CA 1
ATOM 837 C C . ILE A 1 111 ? -6.426 -1.180 14.944 1.00 91.00 111 ILE A C 1
ATOM 839 O O . ILE A 1 111 ? -7.179 -0.409 15.532 1.00 91.00 111 ILE A O 1
ATOM 843 N N . ARG A 1 112 ? -6.856 -2.328 14.411 1.00 93.19 112 ARG A N 1
ATOM 844 C CA . ARG A 1 112 ? -8.252 -2.758 14.497 1.00 93.19 112 ARG A CA 1
ATOM 845 C C . ARG A 1 112 ? -8.689 -2.914 15.944 1.00 93.19 112 ARG A C 1
ATOM 847 O O . ARG A 1 112 ? -9.690 -2.311 16.312 1.00 93.19 112 ARG A O 1
ATOM 854 N N . ARG A 1 113 ? -7.921 -3.637 16.765 1.00 91.31 113 ARG A N 1
ATOM 855 C CA . ARG A 1 113 ? -8.210 -3.788 18.201 1.00 91.31 113 ARG A CA 1
ATOM 856 C C . ARG A 1 113 ? -8.392 -2.432 18.875 1.00 91.31 113 ARG A C 1
ATOM 858 O O . ARG A 1 113 ? -9.445 -2.192 19.442 1.00 91.31 113 ARG A O 1
ATOM 865 N N . ALA A 1 114 ? -7.452 -1.507 18.678 1.00 89.88 114 ALA A N 1
ATOM 866 C CA . ALA A 1 114 ? -7.538 -0.171 19.266 1.00 89.88 114 ALA A CA 1
ATOM 867 C C . ALA A 1 114 ? -8.792 0.613 18.824 1.00 89.88 114 ALA A C 1
ATOM 869 O O . ALA A 1 114 ? -9.424 1.281 19.639 1.00 89.88 114 ALA A O 1
ATOM 870 N N . VAL A 1 115 ? -9.173 0.530 17.543 1.00 91.12 115 VAL A N 1
ATOM 871 C CA . VAL A 1 115 ? -10.370 1.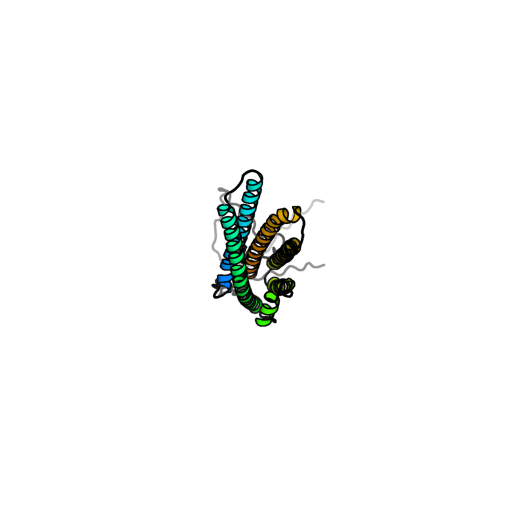207 17.011 1.00 91.12 115 VAL A CA 1
ATOM 872 C C . VAL A 1 115 ? -11.661 0.594 17.562 1.00 91.12 115 VAL A C 1
ATOM 874 O O . VAL A 1 115 ? -12.589 1.328 17.898 1.00 91.12 115 VAL A O 1
ATOM 877 N N . PHE A 1 116 ? -11.738 -0.734 17.650 1.00 91.81 116 PHE A N 1
ATOM 878 C CA . PHE A 1 116 ? -12.910 -1.426 18.189 1.00 91.81 116 PHE A CA 1
ATOM 879 C C . PHE A 1 116 ? -13.044 -1.212 19.703 1.00 91.81 116 PHE A C 1
ATOM 881 O O . PHE A 1 116 ? -14.139 -0.876 20.161 1.00 91.81 116 PHE A O 1
ATOM 888 N N . ASP A 1 117 ? -11.938 -1.281 20.446 1.00 90.94 117 ASP A N 1
ATOM 889 C CA . ASP A 1 117 ? -11.904 -1.027 21.888 1.00 90.94 117 ASP A CA 1
ATOM 890 C C . ASP A 1 117 ? -12.357 0.408 22.206 1.00 90.94 117 ASP A C 1
ATOM 892 O O . ASP A 1 117 ? -13.188 0.616 23.090 1.00 90.94 117 ASP A O 1
ATOM 896 N N . ALA A 1 118 ? -11.912 1.401 21.423 1.00 87.81 118 ALA A N 1
ATOM 897 C CA . ALA A 1 118 ? -12.368 2.790 21.547 1.00 87.81 118 ALA A CA 1
ATOM 898 C C . ALA A 1 118 ? -13.872 2.968 21.257 1.00 87.81 118 ALA A C 1
ATOM 900 O O . ALA A 1 118 ? -14.494 3.902 21.760 1.00 87.81 118 ALA A O 1
ATOM 901 N N . ALA A 1 119 ? -14.469 2.073 20.464 1.00 88.88 119 ALA A N 1
ATOM 902 C CA . ALA A 1 119 ? -15.905 2.031 20.195 1.00 88.88 119 ALA A CA 1
ATOM 903 C C . ALA A 1 119 ? -16.690 1.162 21.202 1.00 88.88 119 ALA A C 1
ATOM 905 O O . ALA A 1 119 ? -17.893 0.959 21.016 1.00 88.88 119 ALA A O 1
ATOM 906 N N . GLY A 1 120 ? -16.030 0.624 22.238 1.00 89.81 120 GLY A N 1
ATOM 907 C CA . GLY A 1 120 ? -16.636 -0.255 23.241 1.00 89.81 120 GLY A CA 1
ATOM 908 C C . GLY A 1 120 ? -17.050 -1.625 22.694 1.00 89.81 120 GLY A C 1
ATOM 909 O O . GLY A 1 120 ? -18.006 -2.221 23.190 1.00 89.81 120 GLY A O 1
ATOM 910 N N . ARG A 1 121 ? -16.393 -2.111 21.634 1.00 91.38 121 ARG A N 1
ATOM 911 C CA . ARG A 1 121 ? -16.698 -3.388 20.970 1.00 91.38 121 ARG A CA 1
ATOM 912 C C . ARG A 1 121 ? -15.442 -4.245 20.869 1.00 91.38 121 ARG A C 1
ATOM 914 O O . ARG A 1 121 ? -14.349 -3.723 20.722 1.00 91.38 121 ARG A O 1
ATOM 921 N N . SER A 1 122 ? -15.596 -5.563 20.866 1.00 89.62 122 SER A N 1
ATOM 922 C CA . SER A 1 122 ? -14.492 -6.472 20.534 1.00 89.62 122 SER A CA 1
ATOM 923 C C . SER A 1 122 ? -14.397 -6.678 19.019 1.00 89.62 122 SER A C 1
ATOM 925 O O . SER A 1 122 ? -15.424 -6.728 18.337 1.00 89.62 122 SER A O 1
ATOM 927 N N . ASP A 1 123 ? -13.178 -6.815 18.483 1.00 90.31 123 ASP A N 1
ATOM 928 C CA . ASP A 1 123 ? -12.977 -7.127 17.060 1.00 90.31 123 ASP A CA 1
ATOM 929 C C . ASP A 1 123 ? -13.575 -8.517 16.741 1.00 90.31 123 ASP A C 1
ATOM 931 O O . ASP A 1 123 ? -13.160 -9.509 17.348 1.00 90.31 123 ASP A O 1
ATOM 935 N N . PRO A 1 124 ? -14.531 -8.629 15.796 1.00 90.06 124 PRO A N 1
ATOM 936 C CA . PRO A 1 124 ? -15.145 -9.908 15.439 1.00 90.06 124 PRO A CA 1
ATOM 937 C C . PRO A 1 124 ? -14.205 -10.857 14.676 1.00 90.06 124 PRO A C 1
ATOM 939 O O . PRO A 1 124 ? -14.560 -12.015 14.451 1.00 90.06 124 PRO A O 1
ATOM 942 N N . ARG A 1 125 ? -13.039 -10.391 14.206 1.00 90.81 125 ARG A N 1
ATOM 943 C CA . ARG A 1 125 ? -12.121 -11.180 13.372 1.00 90.81 125 ARG A CA 1
ATOM 944 C C . ARG A 1 125 ? -10.895 -11.631 14.158 1.00 90.81 125 ARG A C 1
ATOM 946 O O . ARG A 1 125 ? -10.218 -10.848 14.817 1.00 90.81 125 ARG A O 1
ATOM 953 N N . SER A 1 126 ? -10.549 -12.908 14.017 1.00 93.94 126 SER A N 1
ATOM 954 C CA . SER A 1 126 ? -9.298 -13.436 14.569 1.00 93.94 126 SER A CA 1
ATOM 955 C C . SER A 1 126 ? -8.081 -12.984 13.749 1.00 93.94 126 SER A C 1
ATOM 957 O O . SER A 1 126 ? -8.153 -12.838 12.528 1.00 93.94 126 SER A O 1
ATOM 959 N N . ALA A 1 127 ? -6.918 -12.853 14.397 1.00 92.75 127 ALA A N 1
ATOM 960 C CA . ALA A 1 127 ? -5.665 -12.485 13.724 1.00 92.75 127 ALA A CA 1
ATOM 961 C C . ALA A 1 127 ? -5.282 -13.463 12.594 1.00 92.75 127 ALA A C 1
ATOM 963 O O . ALA A 1 127 ? -4.752 -13.054 11.565 1.00 92.75 127 ALA A O 1
ATOM 964 N N . ARG A 1 128 ? -5.601 -14.757 12.757 1.00 94.00 128 ARG A N 1
ATOM 965 C CA . ARG A 1 128 ? -5.366 -15.785 11.731 1.00 94.00 128 ARG A CA 1
ATOM 966 C C . ARG A 1 128 ? -6.232 -15.567 10.496 1.00 94.00 128 ARG A C 1
ATOM 968 O O . ARG A 1 128 ? -5.733 -15.701 9.388 1.00 94.00 128 ARG A O 1
ATOM 975 N N . GLN A 1 129 ? -7.502 -15.202 10.677 1.00 94.06 129 GLN A N 1
ATOM 976 C CA . GLN A 1 129 ? -8.369 -14.858 9.551 1.00 94.06 129 GLN A CA 1
ATOM 977 C C . GLN A 1 129 ? -7.839 -13.620 8.829 1.00 94.06 129 GLN A C 1
ATOM 979 O O . GLN A 1 129 ? -7.717 -13.653 7.612 1.00 94.06 129 GLN A O 1
ATOM 984 N N . ILE A 1 130 ? -7.456 -12.567 9.560 1.00 94.12 130 ILE A N 1
ATOM 985 C CA . ILE A 1 130 ? -6.859 -11.361 8.959 1.00 94.12 130 ILE A CA 1
ATOM 986 C C . ILE A 1 130 ? -5.628 -11.737 8.119 1.00 94.12 130 ILE A C 1
ATOM 988 O O . ILE A 1 130 ? -5.533 -11.338 6.962 1.00 94.12 130 ILE A O 1
ATOM 992 N N . ALA A 1 131 ? -4.722 -12.556 8.661 1.00 94.50 131 ALA A N 1
ATOM 993 C CA . ALA A 1 131 ? -3.550 -13.026 7.929 1.00 94.50 131 ALA A CA 1
ATOM 994 C C . ALA A 1 131 ? -3.916 -13.855 6.689 1.00 94.50 131 ALA A C 1
ATOM 996 O O . ALA A 1 131 ? -3.340 -13.634 5.629 1.00 94.50 131 ALA A O 1
ATOM 997 N N . LEU A 1 132 ? -4.896 -14.757 6.788 1.00 95.44 132 LEU A N 1
ATOM 998 C CA . LEU A 1 132 ? -5.354 -15.581 5.667 1.00 95.44 132 LEU A CA 1
ATOM 999 C C . LEU A 1 132 ? -5.881 -14.717 4.513 1.00 95.44 132 LEU A C 1
ATOM 1001 O O . LEU A 1 132 ? -5.450 -14.870 3.376 1.00 95.44 132 LEU A O 1
ATOM 1005 N N . TRP A 1 133 ? -6.771 -13.772 4.815 1.00 94.88 133 TRP A N 1
ATOM 1006 C CA . TRP A 1 133 ? -7.377 -12.892 3.815 1.00 94.88 133 TRP A CA 1
ATOM 1007 C C . TRP A 1 133 ? -6.374 -11.921 3.176 1.00 94.88 133 TRP A C 1
ATOM 1009 O O . TRP A 1 133 ? -6.598 -11.503 2.044 1.00 94.88 133 TRP A O 1
ATOM 1019 N N . CYS A 1 134 ? -5.287 -11.568 3.870 1.00 93.56 134 CYS A N 1
ATOM 1020 C CA . CYS A 1 134 ? -4.278 -10.627 3.371 1.00 93.56 134 CYS A CA 1
ATOM 1021 C C . CYS A 1 134 ? -3.050 -11.291 2.727 1.00 93.56 134 CYS A C 1
ATOM 1023 O O . CYS A 1 134 ? -2.423 -10.679 1.872 1.00 93.56 134 CYS A O 1
ATOM 1025 N N . LEU A 1 135 ? -2.651 -12.497 3.140 1.00 92.69 135 LEU A N 1
ATOM 1026 C CA . LEU A 1 135 ? -1.405 -13.123 2.671 1.00 92.69 135 LEU A CA 1
ATOM 1027 C C . LEU A 1 135 ? -1.634 -14.216 1.628 1.00 92.69 135 LEU A C 1
ATOM 1029 O O . LEU A 1 135 ? -0.725 -14.501 0.854 1.00 92.69 135 LEU A O 1
ATOM 1033 N N . VAL A 1 136 ? -2.824 -14.822 1.577 1.00 94.19 136 VAL A N 1
ATOM 1034 C CA . VAL A 1 136 ? -3.117 -15.863 0.586 1.00 94.19 136 VAL A CA 1
ATOM 1035 C C . VAL A 1 136 ? -3.369 -15.219 -0.782 1.00 94.19 136 VAL A C 1
ATOM 1037 O O . VAL A 1 136 ? -4.285 -14.394 -0.905 1.00 94.19 136 VAL A O 1
ATOM 1040 N N . PRO A 1 137 ? -2.600 -15.585 -1.826 1.00 87.69 137 PRO A N 1
ATOM 1041 C CA . PRO A 1 137 ? -2.855 -15.128 -3.188 1.00 87.69 137 PRO A CA 1
ATOM 1042 C C . PRO A 1 137 ? -4.293 -15.439 -3.624 1.00 87.69 137 PRO A C 1
ATOM 1044 O O . PRO A 1 137 ? -4.864 -16.459 -3.251 1.00 87.69 137 PRO A O 1
ATOM 1047 N N . GLY A 1 138 ? -4.911 -14.541 -4.388 1.00 88.12 138 GLY A N 1
ATOM 1048 C CA . GLY A 1 138 ? -6.336 -14.624 -4.728 1.00 88.12 138 GLY A CA 1
ATOM 1049 C C . GLY A 1 138 ? -7.230 -13.988 -3.661 1.00 88.12 138 GLY A C 1
ATOM 1050 O O . GLY A 1 138 ? -7.901 -13.001 -3.954 1.00 88.12 138 GLY A O 1
ATOM 1051 N N . LEU A 1 139 ? -7.178 -14.455 -2.406 1.00 92.00 139 LEU A N 1
ATOM 1052 C CA . LEU A 1 139 ? -7.939 -13.826 -1.310 1.00 92.00 139 LEU A CA 1
ATOM 1053 C C . LEU A 1 139 ? -7.480 -12.385 -1.049 1.00 92.00 139 LEU A C 1
ATOM 1055 O O . LEU A 1 139 ? -8.312 -11.506 -0.817 1.00 92.00 139 LEU A O 1
ATOM 1059 N N . ASN A 1 140 ? -6.177 -12.130 -1.190 1.00 92.75 140 ASN A N 1
ATOM 1060 C CA . ASN A 1 140 ? -5.552 -10.814 -1.039 1.00 92.75 140 ASN A CA 1
ATOM 1061 C C . ASN A 1 140 ? -6.098 -9.742 -2.012 1.00 92.75 140 ASN A C 1
ATOM 1063 O O . ASN A 1 140 ? -5.964 -8.544 -1.775 1.00 92.75 140 ASN A O 1
ATOM 1067 N N . LEU A 1 141 ? -6.774 -10.121 -3.100 1.00 88.56 141 LEU A N 1
ATOM 1068 C CA . LEU A 1 141 ? -7.405 -9.134 -3.9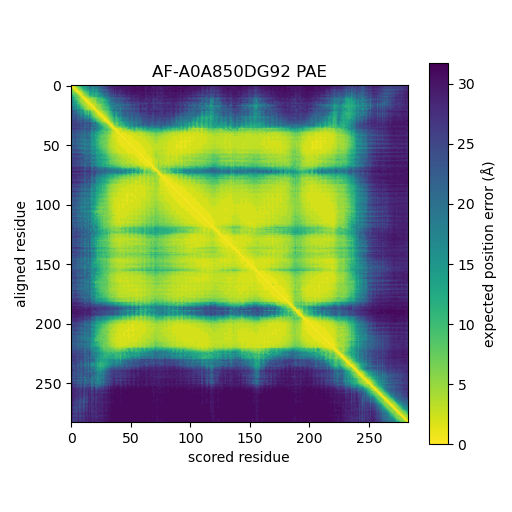87 1.00 88.56 141 LEU A CA 1
ATOM 1069 C C . LEU A 1 141 ? -8.612 -8.445 -3.329 1.00 88.56 141 LEU A C 1
ATOM 1071 O O . LEU A 1 141 ? -8.871 -7.269 -3.585 1.00 88.56 141 LEU A O 1
ATOM 1075 N N . VAL A 1 142 ? -9.331 -9.154 -2.454 1.00 91.12 142 VAL A N 1
ATOM 1076 C CA . VAL A 1 142 ? -10.591 -8.682 -1.850 1.00 91.12 142 VAL A CA 1
ATOM 1077 C C . VAL A 1 142 ? -10.453 -8.449 -0.345 1.00 91.12 142 VAL A C 1
ATOM 1079 O O . VAL A 1 142 ? -10.976 -7.465 0.185 1.00 91.12 142 VAL A O 1
ATOM 1082 N N . GLY A 1 143 ? -9.724 -9.330 0.343 1.00 89.06 143 GLY A N 1
ATOM 1083 C CA . GLY A 1 143 ? -9.603 -9.385 1.798 1.00 89.06 143 GLY A CA 1
ATOM 1084 C C . GLY A 1 143 ? -9.220 -8.055 2.452 1.00 89.06 143 GLY A C 1
ATOM 1085 O O . GLY A 1 143 ? -9.993 -7.548 3.270 1.00 89.06 143 GLY A O 1
ATOM 1086 N N . PRO A 1 144 ? -8.087 -7.438 2.078 1.00 89.31 144 PRO A N 1
ATOM 1087 C CA . PRO A 1 144 ? -7.658 -6.162 2.642 1.00 89.31 144 PRO A CA 1
ATOM 1088 C C . PRO A 1 144 ? -8.695 -5.041 2.494 1.00 89.31 144 PRO A C 1
ATOM 1090 O O . PRO A 1 144 ? -8.928 -4.292 3.439 1.00 89.31 144 PRO A O 1
ATOM 1093 N N . GLY A 1 145 ? -9.364 -4.946 1.337 1.00 90.25 145 GLY A N 1
ATOM 1094 C CA . GLY A 1 145 ? -10.401 -3.941 1.096 1.00 90.25 145 GLY A CA 1
ATOM 1095 C C . GLY A 1 145 ? -11.554 -4.079 2.086 1.00 90.25 145 GLY A C 1
ATOM 1096 O O . GLY A 1 145 ? -11.933 -3.110 2.744 1.00 90.25 145 GLY A O 1
ATOM 1097 N N . LEU A 1 146 ? -12.057 -5.301 2.271 1.00 92.25 146 LEU A N 1
ATOM 1098 C CA . LEU A 1 146 ? -13.111 -5.586 3.243 1.00 92.25 146 LEU A CA 1
ATOM 1099 C C . LEU A 1 146 ? -12.655 -5.260 4.676 1.00 92.25 146 LEU A C 1
ATOM 1101 O O . LEU A 1 146 ? -13.322 -4.498 5.381 1.00 92.25 146 LEU A O 1
ATOM 1105 N N . LEU A 1 147 ? -11.483 -5.768 5.069 1.00 93.19 147 LEU A N 1
ATOM 1106 C CA . LEU A 1 147 ? -10.923 -5.636 6.417 1.00 93.19 147 LEU A CA 1
ATOM 1107 C C . LEU A 1 147 ? -10.565 -4.195 6.799 1.00 93.19 147 LEU A C 1
ATOM 1109 O O . LEU A 1 147 ? -10.597 -3.860 7.981 1.00 93.19 147 LEU A O 1
ATOM 1113 N N . LEU A 1 148 ? -10.239 -3.335 5.835 1.00 93.81 148 LEU A N 1
ATOM 1114 C CA . LEU A 1 148 ? -9.974 -1.917 6.079 1.00 93.81 148 LEU A CA 1
ATOM 1115 C C . LEU A 1 148 ? -11.262 -1.091 6.170 1.00 93.81 148 LEU A C 1
ATOM 1117 O O . LEU A 1 148 ? -11.302 -0.103 6.905 1.00 93.81 148 LEU A O 1
ATOM 1121 N N . THR A 1 149 ? -12.337 -1.484 5.474 1.00 94.31 149 THR A N 1
ATOM 1122 C CA . THR A 1 149 ? -13.601 -0.728 5.533 1.00 94.31 149 THR A CA 1
ATOM 1123 C C . THR A 1 149 ? -14.300 -0.823 6.886 1.00 94.31 149 THR A C 1
ATOM 1125 O O . THR A 1 149 ? -14.949 0.139 7.285 1.00 94.31 149 THR A O 1
ATOM 1128 N N . GLU A 1 150 ? -14.188 -1.948 7.594 1.00 94.06 150 GLU A N 1
ATOM 1129 C CA . GLU A 1 150 ? -14.803 -2.146 8.914 1.00 94.06 150 GLU A CA 1
ATOM 1130 C C . GLU A 1 150 ? -14.336 -1.096 9.948 1.00 94.06 150 GLU A C 1
ATOM 1132 O O . GLU A 1 150 ? -15.183 -0.333 10.419 1.00 94.06 150 GLU A O 1
ATOM 1137 N N . PRO A 1 151 ? -13.027 -0.956 10.259 1.00 91.75 151 PRO A N 1
ATOM 1138 C CA . PRO A 1 151 ? -12.553 0.065 11.192 1.00 91.75 151 PRO A CA 1
ATOM 1139 C C . PRO A 1 151 ? -12.711 1.481 10.623 1.00 91.75 151 PRO A C 1
ATOM 1141 O O . PRO A 1 151 ? -13.014 2.412 11.365 1.00 91.75 151 PRO A O 1
ATOM 1144 N N . ALA A 1 152 ? -12.580 1.673 9.305 1.00 92.50 152 ALA A N 1
ATOM 1145 C CA . ALA A 1 152 ? -12.711 2.997 8.697 1.00 92.50 152 ALA A CA 1
ATOM 1146 C C . ALA A 1 152 ? -14.103 3.626 8.902 1.00 92.50 152 ALA A C 1
ATOM 1148 O O . ALA A 1 152 ? -14.197 4.850 9.011 1.00 92.50 152 ALA A O 1
ATOM 1149 N N . ARG A 1 153 ? -15.173 2.815 8.992 1.00 92.12 153 ARG A N 1
ATOM 1150 C CA . ARG A 1 153 ? -16.534 3.294 9.313 1.00 92.12 153 ARG A CA 1
ATOM 1151 C C . ARG A 1 153 ? -16.645 3.853 10.729 1.00 92.12 153 ARG A C 1
ATOM 1153 O O . ARG A 1 153 ? -17.459 4.742 10.945 1.00 92.12 153 ARG A O 1
ATOM 1160 N N . LEU A 1 154 ? -15.848 3.335 11.661 1.00 89.06 154 LEU A N 1
ATOM 1161 C CA . LEU A 1 154 ? -15.860 3.745 13.065 1.00 89.06 154 LEU A CA 1
ATOM 1162 C C . LEU A 1 154 ? -15.021 5.005 13.305 1.00 89.06 154 LEU A C 1
ATOM 1164 O O . LEU A 1 154 ? -15.337 5.783 14.196 1.00 89.06 154 LEU A O 1
ATOM 1168 N N . VAL A 1 155 ? -13.976 5.225 12.499 1.00 87.94 155 VAL A N 1
ATOM 1169 C CA . VAL A 1 155 ? -13.055 6.359 12.675 1.00 87.94 155 VAL A CA 1
ATOM 1170 C C . VAL A 1 155 ? -13.619 7.656 12.091 1.00 87.94 155 VAL A C 1
ATOM 1172 O O . VAL A 1 155 ? -13.846 8.616 12.822 1.00 87.94 155 VAL A O 1
ATOM 1175 N N . ALA A 1 156 ? -13.780 7.738 10.762 1.00 86.44 156 ALA A N 1
ATOM 1176 C CA . ALA A 1 156 ? -14.230 8.962 10.093 1.00 86.44 156 ALA A CA 1
ATOM 1177 C C . ALA A 1 156 ? -14.564 8.744 8.601 1.00 86.44 156 ALA A C 1
ATOM 1179 O O . ALA A 1 156 ? -13.919 7.933 7.932 1.00 86.44 156 ALA A O 1
ATOM 1180 N N . PRO A 1 157 ? -15.431 9.582 7.993 1.00 88.44 157 PRO A N 1
ATOM 1181 C CA . PRO A 1 157 ? -15.710 9.540 6.550 1.00 88.44 157 PRO A CA 1
ATOM 1182 C C . PRO A 1 157 ? -14.471 9.730 5.656 1.00 88.44 157 PRO A C 1
ATOM 1184 O O . PRO A 1 157 ? -14.421 9.237 4.528 1.00 88.44 157 PRO A O 1
ATOM 1187 N N . ARG A 1 158 ? -13.447 10.447 6.143 1.00 87.69 158 ARG A N 1
ATOM 1188 C CA . ARG A 1 158 ? -12.157 10.596 5.443 1.00 87.69 158 ARG A CA 1
ATOM 1189 C C . ARG A 1 158 ? -11.393 9.274 5.331 1.00 87.69 158 ARG A C 1
ATOM 1191 O O . ARG A 1 158 ? -10.865 8.997 4.260 1.00 87.69 158 ARG A O 1
ATOM 1198 N N . ALA A 1 159 ? -11.421 8.436 6.371 1.00 90.06 159 ALA A N 1
ATOM 1199 C CA . ALA A 1 159 ? -10.765 7.133 6.357 1.00 90.06 159 ALA A CA 1
ATOM 1200 C C . ALA A 1 159 ? -11.410 6.215 5.308 1.00 90.06 159 ALA A C 1
ATOM 1202 O O . ALA A 1 159 ? -10.710 5.542 4.562 1.00 90.06 159 ALA A O 1
ATOM 1203 N N . LEU A 1 160 ? -12.739 6.265 5.154 1.00 92.44 160 LEU A N 1
ATOM 1204 C CA . LEU A 1 160 ? -13.433 5.513 4.102 1.00 92.44 160 LEU A CA 1
ATOM 1205 C C . LEU A 1 160 ? -13.045 5.950 2.690 1.00 92.44 160 LEU A C 1
ATOM 1207 O O . LEU A 1 160 ? -12.866 5.104 1.816 1.00 92.44 160 LEU A O 1
ATOM 1211 N N . ARG A 1 161 ? -12.903 7.259 2.452 1.00 92.69 161 ARG A N 1
ATOM 1212 C CA . ARG A 1 161 ? -12.402 7.761 1.164 1.00 92.69 161 ARG A CA 1
ATOM 1213 C C . ARG A 1 161 ? -10.981 7.275 0.900 1.00 92.69 161 ARG A C 1
ATOM 1215 O O . ARG A 1 161 ? -10.707 6.836 -0.213 1.00 92.69 161 ARG A O 1
ATOM 1222 N N . ALA A 1 162 ? -10.128 7.282 1.923 1.00 93.12 162 ALA A N 1
ATOM 1223 C CA . ALA A 1 162 ? -8.769 6.772 1.808 1.00 93.12 162 ALA A CA 1
ATOM 1224 C C . ALA A 1 162 ? -8.732 5.291 1.430 1.00 93.12 162 ALA A C 1
ATOM 1226 O O . ALA A 1 162 ? -8.057 4.923 0.472 1.00 93.12 162 ALA A O 1
ATOM 1227 N N . VAL A 1 163 ? -9.534 4.461 2.102 1.00 95.00 163 VAL A N 1
ATOM 1228 C CA . VAL A 1 163 ? -9.648 3.029 1.793 1.00 95.00 163 VAL A CA 1
ATOM 1229 C C . VAL A 1 163 ? -10.167 2.790 0.372 1.00 95.00 163 VAL A C 1
ATOM 1231 O O . VAL A 1 163 ? -9.662 1.906 -0.309 1.00 95.00 163 VAL A O 1
ATOM 1234 N N . ARG A 1 164 ? -11.128 3.585 -0.118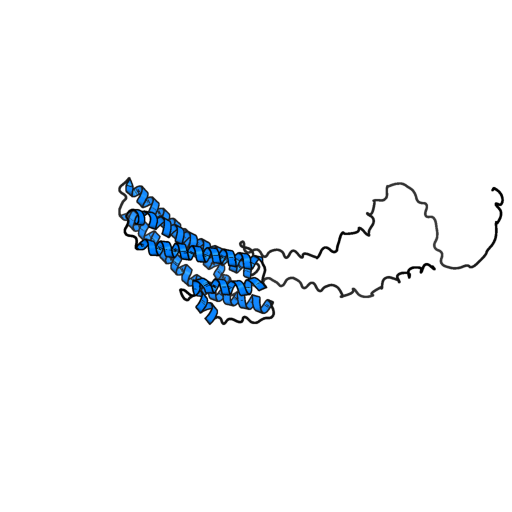 1.00 94.88 164 ARG A N 1
ATOM 1235 C CA . ARG A 1 164 ? -11.645 3.456 -1.496 1.00 94.88 164 ARG A CA 1
ATOM 1236 C C . ARG A 1 164 ? -10.594 3.787 -2.553 1.00 94.88 164 ARG A C 1
ATOM 1238 O O . ARG A 1 164 ? -10.457 3.044 -3.517 1.00 94.88 164 ARG A O 1
ATOM 1245 N N . ILE A 1 165 ? -9.858 4.884 -2.367 1.00 95.00 165 ILE A N 1
ATOM 1246 C CA . ILE A 1 165 ? -8.777 5.289 -3.280 1.00 95.00 165 ILE A CA 1
ATOM 1247 C C . ILE A 1 165 ? -7.663 4.241 -3.267 1.00 95.00 165 ILE A C 1
ATOM 1249 O O . ILE A 1 165 ? -7.208 3.816 -4.324 1.00 95.00 165 ILE A O 1
ATOM 1253 N N . TRP A 1 166 ? -7.272 3.788 -2.076 1.00 96.12 166 TRP A N 1
ATOM 1254 C CA . TRP A 1 166 ? -6.303 2.712 -1.904 1.00 96.12 166 TRP A CA 1
ATOM 1255 C C . TRP A 1 166 ? -6.744 1.426 -2.611 1.00 96.12 166 TRP A C 1
ATOM 1257 O O . TRP A 1 166 ? -5.954 0.829 -3.334 1.00 96.12 166 TRP A O 1
ATOM 1267 N N . TRP A 1 167 ? -8.013 1.031 -2.474 1.00 95.25 167 TRP A N 1
ATOM 1268 C CA . TRP A 1 167 ? -8.537 -0.167 -3.129 1.00 95.25 167 TRP A CA 1
ATOM 1269 C C . TRP A 1 167 ? -8.532 -0.037 -4.657 1.00 95.25 167 TRP A C 1
ATOM 1271 O O . TRP A 1 167 ? -8.144 -0.972 -5.351 1.00 95.25 167 TRP A O 1
ATOM 1281 N N . GLY A 1 168 ? -8.872 1.143 -5.188 1.00 95.00 168 GLY A N 1
ATOM 1282 C CA . GLY A 1 168 ? -8.732 1.435 -6.617 1.00 95.00 168 GLY A CA 1
ATOM 1283 C C . GLY A 1 168 ? -7.281 1.323 -7.101 1.00 95.00 168 GLY A C 1
ATOM 1284 O O . GLY A 1 168 ? -7.024 0.679 -8.114 1.00 95.00 168 GLY A O 1
ATOM 1285 N N . ALA A 1 169 ? -6.326 1.883 -6.350 1.00 95.25 169 ALA A N 1
ATOM 1286 C CA . ALA A 1 169 ? -4.899 1.777 -6.659 1.00 95.25 169 ALA A CA 1
ATOM 1287 C C . ALA A 1 169 ? -4.388 0.326 -6.590 1.00 95.25 169 ALA A C 1
ATOM 1289 O O . ALA A 1 169 ? -3.598 -0.085 -7.436 1.00 95.25 169 ALA A O 1
ATOM 1290 N N . TRP A 1 170 ? -4.867 -0.460 -5.622 1.00 95.06 170 TRP A N 1
ATOM 1291 C CA . TRP A 1 170 ? -4.550 -1.882 -5.473 1.00 95.06 170 TRP A CA 1
ATOM 1292 C C . TRP A 1 170 ? -5.013 -2.705 -6.677 1.00 95.06 170 TRP A C 1
ATOM 1294 O O . TRP A 1 170 ? -4.213 -3.419 -7.277 1.00 95.06 170 TRP A O 1
ATOM 1304 N N . VAL A 1 171 ? -6.283 -2.562 -7.074 1.00 93.62 171 VAL A N 1
ATOM 1305 C CA . VAL A 1 171 ? -6.852 -3.272 -8.231 1.00 93.62 171 VAL A CA 1
ATOM 1306 C C . VAL A 1 171 ? -6.158 -2.854 -9.527 1.00 93.62 171 VAL A C 1
ATOM 1308 O O . VAL A 1 171 ? -5.814 -3.711 -10.339 1.00 93.62 171 VAL A O 1
ATOM 1311 N N . LEU A 1 172 ? -5.900 -1.555 -9.705 1.00 94.25 172 LEU A N 1
ATOM 1312 C CA . LEU A 1 172 ? -5.166 -1.046 -10.862 1.00 94.25 172 LEU A CA 1
ATOM 1313 C C . LEU A 1 172 ? -3.750 -1.633 -10.929 1.00 94.25 172 LEU A C 1
ATOM 1315 O O . LEU A 1 172 ?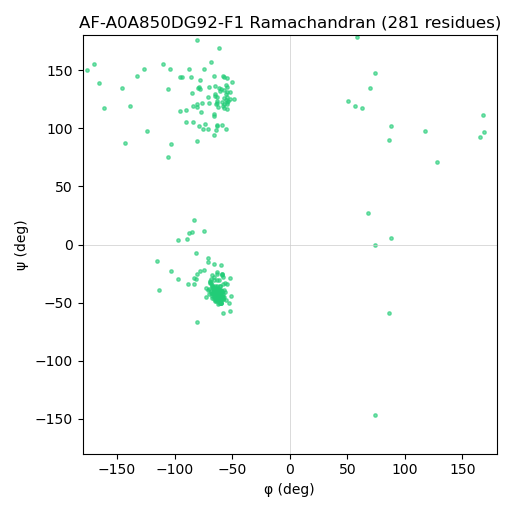 -3.343 -2.122 -11.978 1.00 94.25 172 LEU A O 1
ATOM 1319 N N . SER A 1 173 ? -3.022 -1.630 -9.810 1.00 94.25 173 SER A N 1
ATOM 1320 C CA . SER A 1 173 ? -1.672 -2.195 -9.725 1.00 94.25 173 SER A CA 1
ATOM 1321 C C . SER A 1 173 ? -1.659 -3.693 -10.035 1.00 94.25 173 SER A C 1
ATOM 1323 O O . SER A 1 173 ? -0.850 -4.145 -10.844 1.00 94.25 173 SER A O 1
ATOM 1325 N N . ALA A 1 174 ? -2.618 -4.456 -9.498 1.00 92.31 174 ALA A N 1
ATOM 1326 C CA . ALA A 1 174 ? -2.776 -5.872 -9.821 1.00 92.31 174 ALA A CA 1
ATOM 1327 C C . ALA A 1 174 ? -3.061 -6.100 -11.318 1.00 92.31 174 ALA A C 1
ATOM 1329 O O . ALA A 1 174 ? -2.480 -7.001 -11.921 1.00 92.31 174 ALA A O 1
ATOM 1330 N N . GLY A 1 175 ? -3.904 -5.266 -11.936 1.00 93.56 175 GLY A N 1
ATOM 1331 C CA . GLY A 1 175 ? -4.187 -5.316 -13.372 1.00 93.56 175 GLY A CA 1
ATOM 1332 C C . GLY A 1 175 ? -2.962 -5.007 -14.238 1.00 93.56 175 GLY A C 1
ATOM 1333 O O . GLY A 1 175 ? -2.704 -5.716 -15.211 1.00 93.56 175 GLY A O 1
ATOM 1334 N N . ILE A 1 176 ? -2.166 -4.001 -13.862 1.00 92.06 176 ILE A N 1
ATOM 1335 C CA . ILE A 1 176 ? -0.906 -3.662 -14.542 1.00 92.06 176 ILE A CA 1
ATOM 1336 C C . ILE A 1 176 ? 0.098 -4.811 -14.405 1.00 92.06 176 ILE A C 1
ATOM 1338 O O . ILE A 1 176 ? 0.672 -5.235 -15.405 1.00 92.06 176 ILE A O 1
ATOM 1342 N N . ALA A 1 177 ? 0.272 -5.359 -13.199 1.00 89.12 177 ALA A N 1
ATOM 1343 C CA . ALA A 1 177 ? 1.179 -6.477 -12.951 1.00 89.12 177 ALA A CA 1
ATOM 1344 C C . ALA A 1 177 ? 0.772 -7.737 -13.732 1.00 89.12 177 ALA A C 1
ATOM 1346 O O . ALA A 1 177 ? 1.623 -8.391 -14.333 1.00 89.12 177 ALA A O 1
ATOM 1347 N N . LEU A 1 178 ? -0.528 -8.052 -13.782 1.00 89.94 178 LEU A N 1
ATOM 1348 C CA . LEU A 1 178 ? -1.051 -9.153 -14.591 1.00 89.94 178 LEU A CA 1
ATOM 1349 C C . LEU A 1 178 ? -0.808 -8.910 -16.083 1.00 89.94 178 LEU A C 1
ATOM 1351 O O . LEU A 1 178 ? -0.369 -9.817 -16.782 1.00 89.94 178 LEU A O 1
ATOM 1355 N N . THR A 1 179 ? -1.044 -7.688 -16.563 1.00 86.62 179 THR A N 1
ATOM 1356 C CA . THR A 1 179 ? -0.785 -7.322 -17.961 1.00 86.62 179 THR A CA 1
ATOM 1357 C C . THR A 1 179 ? 0.692 -7.496 -18.295 1.00 86.62 179 THR A C 1
ATOM 1359 O O . THR A 1 179 ? 1.008 -8.168 -19.270 1.00 86.62 179 THR A O 1
ATOM 1362 N N . ALA A 1 180 ? 1.599 -6.983 -17.457 1.00 84.12 180 ALA A N 1
ATOM 1363 C CA . ALA A 1 180 ? 3.042 -7.143 -17.626 1.00 84.12 180 ALA A CA 1
ATOM 1364 C C . ALA A 1 180 ? 3.470 -8.623 -17.610 1.00 84.12 180 ALA A C 1
ATOM 1366 O O . ALA A 1 180 ? 4.318 -9.036 -18.402 1.00 84.12 180 ALA A O 1
ATOM 1367 N N . PHE A 1 181 ? 2.854 -9.440 -16.749 1.00 84.50 181 PHE A N 1
ATOM 1368 C CA . PHE A 1 181 ? 3.096 -10.880 -16.693 1.00 84.50 181 PHE A CA 1
ATOM 1369 C C . PHE A 1 181 ? 2.627 -11.602 -17.963 1.00 84.50 181 PHE A C 1
ATOM 1371 O O . PHE A 1 181 ? 3.382 -12.390 -18.526 1.00 84.50 181 PHE A O 1
ATOM 1378 N N . LEU A 1 182 ? 1.413 -11.322 -18.442 1.00 83.94 182 LEU A N 1
ATOM 1379 C CA . LEU A 1 182 ? 0.876 -11.913 -19.672 1.00 83.94 182 LEU A CA 1
ATOM 1380 C C . LEU A 1 182 ? 1.674 -11.471 -20.904 1.00 83.94 182 LEU A C 1
ATOM 1382 O O . LEU A 1 182 ? 1.921 -12.276 -21.797 1.00 83.94 182 LEU A O 1
ATOM 1386 N N . TRP A 1 183 ? 2.151 -10.224 -20.919 1.00 78.00 183 TRP A N 1
ATOM 1387 C CA . TRP A 1 183 ? 2.970 -9.685 -22.005 1.00 78.00 183 TRP A CA 1
ATOM 1388 C C . TRP A 1 183 ? 4.311 -10.406 -22.167 1.00 78.00 183 TRP A C 1
ATOM 1390 O O . TRP A 1 183 ? 4.874 -10.412 -23.259 1.00 78.00 183 TRP A O 1
ATOM 1400 N N . ARG A 1 184 ? 4.811 -11.061 -21.108 1.00 72.25 184 ARG A N 1
ATOM 1401 C CA . ARG A 1 184 ? 6.018 -11.902 -21.165 1.00 72.25 184 ARG A CA 1
ATOM 1402 C C . ARG A 1 184 ? 5.886 -13.046 -22.181 1.00 72.25 184 ARG A C 1
ATOM 1404 O O . ARG A 1 184 ? 6.900 -13.517 -22.678 1.00 72.25 184 ARG A O 1
ATOM 1411 N N . TRP A 1 185 ? 4.661 -13.476 -22.478 1.00 74.00 185 TRP A N 1
ATOM 1412 C CA . TRP A 1 185 ? 4.356 -14.585 -23.384 1.00 74.00 185 TRP A CA 1
ATOM 1413 C C . TRP A 1 185 ? 4.003 -14.131 -24.809 1.00 74.00 185 TRP A C 1
ATOM 1415 O O . TRP A 1 185 ? 3.612 -14.953 -25.631 1.00 74.00 185 TRP A O 1
ATOM 1425 N N . ALA A 1 186 ? 4.088 -12.832 -25.113 1.00 68.12 186 ALA A N 1
ATOM 1426 C CA . ALA A 1 186 ? 3.792 -12.305 -26.442 1.00 68.12 186 ALA A CA 1
ATOM 1427 C C . ALA A 1 186 ? 5.056 -12.284 -27.327 1.00 68.12 186 ALA A C 1
ATOM 1429 O O . ALA A 1 186 ? 5.982 -11.516 -27.074 1.00 68.12 186 ALA A O 1
ATOM 1430 N N . ASP A 1 187 ? 5.066 -13.068 -28.409 1.00 58.44 187 ASP A N 1
ATOM 1431 C CA . ASP A 1 187 ? 6.248 -13.324 -29.260 1.00 58.44 187 ASP A CA 1
ATOM 1432 C C . ASP A 1 187 ? 6.542 -12.258 -30.344 1.00 58.44 187 ASP A C 1
ATOM 1434 O O . ASP A 1 187 ? 7.220 -12.530 -31.336 1.00 58.44 187 ASP A O 1
ATOM 1438 N N . SER A 1 188 ? 6.051 -11.020 -30.209 1.00 71.88 188 SER A N 1
ATOM 1439 C CA . SER A 1 188 ? 6.291 -9.982 -31.229 1.00 71.88 188 SER A CA 1
ATOM 1440 C C . SER A 1 188 ? 7.515 -9.103 -30.920 1.00 71.88 188 SER A C 1
ATOM 1442 O O . SER A 1 188 ? 7.772 -8.718 -29.781 1.00 71.88 188 SER A O 1
ATOM 1444 N N . LEU A 1 189 ? 8.258 -8.695 -31.957 1.00 57.28 189 LEU A N 1
ATOM 1445 C CA . LEU A 1 189 ? 9.399 -7.762 -31.848 1.00 57.28 189 LEU A CA 1
ATOM 1446 C C . LEU A 1 189 ? 9.004 -6.396 -31.245 1.00 57.28 189 LEU A C 1
ATOM 1448 O O . LEU A 1 189 ? 9.825 -5.736 -30.609 1.00 57.28 189 LEU A O 1
ATOM 1452 N N . GLN A 1 190 ? 7.738 -5.986 -31.392 1.00 57.09 190 GLN A N 1
ATOM 1453 C CA . GLN A 1 190 ? 7.186 -4.807 -30.716 1.00 57.09 190 GLN A CA 1
ATOM 1454 C C . GLN A 1 190 ? 6.786 -5.087 -29.256 1.00 57.09 190 GLN A C 1
ATOM 1456 O O . GLN A 1 190 ? 6.817 -4.176 -28.428 1.00 57.09 190 GLN A O 1
ATOM 1461 N N . ALA A 1 191 ? 6.472 -6.336 -28.899 1.00 56.41 191 ALA A N 1
ATOM 1462 C CA . ALA A 1 191 ? 6.182 -6.726 -27.522 1.00 56.41 191 ALA A CA 1
ATOM 1463 C C . ALA A 1 191 ? 7.423 -6.640 -26.621 1.00 56.41 191 ALA A C 1
ATOM 1465 O O . ALA A 1 191 ? 7.306 -6.196 -25.480 1.00 56.41 191 ALA A O 1
ATOM 1466 N N . MET A 1 192 ? 8.613 -6.953 -27.146 1.00 54.56 192 MET A N 1
ATOM 1467 C CA . MET A 1 192 ? 9.864 -6.858 -26.382 1.00 54.56 192 MET A CA 1
ATOM 1468 C C . MET A 1 192 ? 10.246 -5.401 -26.046 1.00 54.56 192 MET A C 1
ATOM 1470 O O . MET A 1 192 ? 10.736 -5.137 -24.949 1.00 54.56 192 MET A O 1
ATOM 1474 N N . ALA A 1 193 ? 9.953 -4.440 -26.934 1.00 58.25 193 ALA A N 1
ATOM 1475 C CA . ALA A 1 193 ? 10.177 -3.010 -26.682 1.00 58.25 193 ALA A CA 1
ATOM 1476 C C . ALA A 1 193 ? 9.179 -2.415 -25.667 1.00 58.25 193 ALA A C 1
ATOM 1478 O O . ALA A 1 193 ? 9.567 -1.610 -24.821 1.00 58.25 193 ALA A O 1
ATOM 1479 N N . ASN A 1 194 ? 7.913 -2.847 -25.702 1.00 65.00 194 ASN A N 1
ATOM 1480 C CA . ASN A 1 194 ? 6.893 -2.411 -24.740 1.00 65.00 194 ASN A CA 1
ATOM 1481 C C . ASN A 1 194 ? 7.065 -3.047 -23.350 1.00 65.00 194 ASN A C 1
ATOM 1483 O O . ASN A 1 194 ? 6.597 -2.488 -22.359 1.00 65.00 194 ASN A O 1
ATOM 1487 N N . GLY A 1 195 ? 7.761 -4.185 -23.254 1.00 70.25 195 GLY A N 1
ATOM 1488 C CA . GLY A 1 195 ? 7.952 -4.913 -21.999 1.00 70.25 195 GLY A CA 1
ATOM 1489 C C . GLY A 1 195 ? 8.602 -4.079 -20.891 1.00 70.25 195 GLY A C 1
ATOM 1490 O O . GLY A 1 195 ? 8.153 -4.146 -19.752 1.00 70.25 195 GLY A O 1
ATOM 1491 N N . VAL A 1 196 ? 9.591 -3.238 -21.224 1.00 76.19 196 VAL A N 1
ATOM 1492 C CA . VAL A 1 196 ? 10.286 -2.387 -20.235 1.00 76.19 196 VAL A CA 1
ATOM 1493 C C . VAL A 1 196 ? 9.385 -1.269 -19.708 1.00 76.19 196 VAL A C 1
ATOM 1495 O O . VAL A 1 196 ? 9.400 -0.949 -18.523 1.00 76.19 196 VAL A O 1
ATOM 1498 N N . ALA A 1 197 ? 8.559 -0.683 -20.579 1.00 78.50 197 ALA A N 1
ATOM 1499 C CA . ALA A 1 197 ? 7.603 0.339 -20.166 1.00 78.50 197 ALA A CA 1
ATOM 1500 C C . ALA A 1 197 ? 6.535 -0.249 -19.230 1.00 78.50 197 ALA A C 1
ATOM 1502 O O . ALA A 1 197 ? 6.163 0.389 -18.246 1.00 78.50 197 ALA A O 1
ATOM 1503 N N . PHE A 1 198 ? 6.080 -1.479 -19.495 1.00 83.12 198 PHE A N 1
ATOM 1504 C CA . PHE A 1 198 ? 5.126 -2.172 -18.631 1.00 83.12 198 PHE A CA 1
ATOM 1505 C C . PHE A 1 198 ? 5.719 -2.567 -17.277 1.00 83.12 198 PHE A C 1
ATOM 1507 O O . PHE A 1 198 ? 5.028 -2.413 -16.270 1.00 83.12 198 PHE A O 1
ATOM 1514 N N . THR A 1 199 ? 6.973 -3.034 -17.215 1.00 86.19 199 THR A N 1
ATOM 1515 C CA . THR A 1 199 ? 7.615 -3.347 -15.926 1.00 86.19 199 THR A CA 1
ATOM 1516 C C . THR A 1 199 ? 7.869 -2.088 -15.106 1.00 86.19 199 THR A C 1
ATOM 1518 O O . THR A 1 199 ? 7.472 -2.044 -13.943 1.00 86.19 199 THR A O 1
ATOM 1521 N N . ALA A 1 200 ? 8.379 -1.017 -15.721 1.00 87.94 200 ALA A N 1
ATOM 1522 C CA . ALA A 1 200 ? 8.535 0.270 -15.044 1.00 87.94 200 ALA A CA 1
ATOM 1523 C C . ALA A 1 200 ? 7.190 0.824 -14.534 1.00 87.94 200 ALA A C 1
ATOM 1525 O O . ALA A 1 200 ? 7.105 1.330 -13.415 1.00 87.94 200 ALA A O 1
ATOM 1526 N N . LEU A 1 201 ? 6.112 0.698 -15.318 1.00 90.69 201 LEU A N 1
ATOM 1527 C CA . LEU A 1 201 ? 4.769 1.099 -14.891 1.00 90.69 201 LEU A CA 1
ATOM 1528 C C . LEU A 1 201 ? 4.251 0.240 -13.727 1.00 90.69 201 LEU A C 1
ATOM 1530 O O . LEU A 1 201 ? 3.619 0.776 -12.816 1.00 90.69 201 LEU A O 1
ATOM 1534 N N . ALA A 1 202 ? 4.522 -1.067 -13.735 1.00 92.62 202 ALA A N 1
ATOM 1535 C CA . ALA A 1 202 ? 4.166 -1.966 -12.641 1.00 92.62 202 ALA A CA 1
ATOM 1536 C C . ALA A 1 202 ? 4.900 -1.592 -11.344 1.00 92.62 202 ALA A C 1
ATOM 1538 O O . ALA A 1 202 ? 4.267 -1.503 -10.292 1.00 92.62 202 ALA A O 1
ATOM 1539 N N . ASP A 1 203 ? 6.196 -1.286 -11.426 1.00 93.44 203 ASP A N 1
ATOM 1540 C CA . ASP A 1 203 ? 6.993 -0.834 -10.283 1.00 93.44 203 ASP A CA 1
ATOM 1541 C C . ASP A 1 203 ? 6.479 0.506 -9.729 1.00 93.44 203 ASP A C 1
ATOM 1543 O O . ASP A 1 203 ? 6.287 0.660 -8.520 1.00 93.44 203 ASP A O 1
ATOM 1547 N N . LEU A 1 204 ? 6.147 1.467 -10.600 1.00 95.06 204 LEU A N 1
ATOM 1548 C CA . LEU A 1 204 ? 5.525 2.731 -10.186 1.00 95.06 204 LEU A CA 1
ATOM 1549 C C . LEU A 1 204 ? 4.159 2.519 -9.519 1.00 95.06 204 LEU A C 1
ATOM 1551 O O . LEU A 1 204 ? 3.858 3.148 -8.500 1.00 95.06 204 LEU A O 1
ATOM 1555 N N . ALA A 1 205 ? 3.334 1.620 -10.059 1.00 95.75 205 ALA A N 1
ATOM 1556 C CA . ALA A 1 205 ? 2.046 1.277 -9.467 1.00 95.75 205 ALA A CA 1
ATOM 1557 C C . ALA A 1 205 ? 2.219 0.610 -8.091 1.00 95.75 205 ALA A C 1
ATOM 1559 O O . ALA A 1 205 ? 1.489 0.938 -7.153 1.00 95.75 205 ALA A O 1
ATOM 1560 N N . ALA A 1 206 ? 3.213 -0.267 -7.928 1.00 95.44 206 ALA A N 1
ATOM 1561 C CA . ALA A 1 206 ? 3.560 -0.883 -6.649 1.00 95.44 206 ALA A CA 1
ATOM 1562 C C . ALA A 1 206 ? 4.049 0.152 -5.619 1.00 95.44 206 ALA A C 1
ATOM 1564 O O . ALA A 1 206 ? 3.608 0.133 -4.464 1.00 95.44 206 ALA A O 1
ATOM 1565 N N . ALA A 1 207 ? 4.873 1.120 -6.034 1.00 96.12 207 ALA A N 1
ATOM 1566 C CA . ALA A 1 207 ? 5.263 2.247 -5.186 1.00 96.12 207 ALA A CA 1
ATOM 1567 C C . ALA A 1 207 ? 4.042 3.080 -4.751 1.00 96.12 207 ALA A C 1
ATOM 1569 O O . ALA A 1 207 ? 3.894 3.411 -3.571 1.00 96.12 207 ALA A O 1
ATOM 1570 N N . GLY A 1 208 ? 3.118 3.363 -5.677 1.00 96.31 208 GLY A N 1
ATOM 1571 C CA . GLY A 1 208 ? 1.859 4.055 -5.388 1.00 96.31 208 GLY A CA 1
ATOM 1572 C C . GLY A 1 208 ? 0.976 3.301 -4.388 1.00 96.31 208 GLY A C 1
ATOM 1573 O O . GLY A 1 208 ? 0.418 3.902 -3.464 1.00 96.31 208 GLY A O 1
ATOM 1574 N N . VAL A 1 209 ? 0.898 1.973 -4.502 1.00 96.56 209 VAL A N 1
ATOM 1575 C CA . VAL A 1 209 ? 0.222 1.110 -3.523 1.00 96.56 209 VAL A CA 1
ATOM 1576 C C . VAL A 1 209 ? 0.879 1.215 -2.147 1.00 96.56 209 VAL A C 1
ATOM 1578 O O . VAL A 1 209 ? 0.174 1.364 -1.148 1.00 96.56 209 VAL A O 1
ATOM 1581 N N . ALA A 1 210 ? 2.209 1.196 -2.053 1.00 96.19 210 ALA A N 1
ATOM 1582 C CA . ALA A 1 210 ? 2.904 1.333 -0.771 1.00 96.19 210 ALA A CA 1
ATOM 1583 C C . ALA A 1 210 ? 2.606 2.690 -0.099 1.00 96.19 210 ALA A C 1
ATOM 1585 O O . ALA A 1 210 ? 2.279 2.744 1.091 1.00 96.19 210 ALA A O 1
ATOM 1586 N N . VAL A 1 211 ? 2.622 3.783 -0.871 1.00 95.88 211 VAL A N 1
ATOM 1587 C CA . VAL A 1 211 ? 2.304 5.138 -0.383 1.00 95.88 211 VAL A CA 1
ATOM 1588 C C . VAL A 1 211 ? 0.842 5.261 0.050 1.00 95.88 211 VAL A C 1
ATOM 1590 O O . VAL A 1 211 ? 0.547 5.811 1.113 1.00 95.88 211 VAL A O 1
ATOM 1593 N N . THR A 1 212 ? -0.094 4.735 -0.736 1.00 95.12 212 THR A N 1
ATOM 1594 C CA . THR A 1 212 ? -1.518 4.765 -0.374 1.00 95.12 212 THR A CA 1
ATOM 1595 C C . THR A 1 212 ? -1.819 3.855 0.821 1.00 95.12 212 THR A C 1
ATOM 1597 O O . THR A 1 212 ? -2.650 4.207 1.655 1.00 95.12 212 THR A O 1
ATOM 1600 N N . THR A 1 213 ? -1.104 2.735 0.981 1.00 95.00 213 THR A N 1
ATOM 1601 C CA . THR A 1 213 ? -1.198 1.874 2.176 1.00 95.00 213 THR A CA 1
ATOM 1602 C C . THR A 1 213 ? -0.745 2.641 3.416 1.00 95.00 213 THR A C 1
ATOM 1604 O O . THR A 1 213 ? -1.441 2.667 4.433 1.00 95.00 213 THR A O 1
ATOM 1607 N N . LEU A 1 214 ? 0.386 3.344 3.312 1.00 93.69 214 LEU A N 1
ATOM 1608 C CA . LEU A 1 214 ? 0.902 4.214 4.367 1.00 93.69 214 LEU A CA 1
ATOM 1609 C C . LEU A 1 214 ? -0.110 5.302 4.744 1.00 93.69 214 LEU A C 1
ATOM 1611 O O . LEU A 1 214 ? -0.317 5.576 5.929 1.00 93.69 214 LEU A O 1
ATOM 1615 N N . TRP A 1 215 ? -0.758 5.904 3.747 1.00 93.50 215 TRP A N 1
ATOM 1616 C CA . TRP A 1 215 ? -1.809 6.889 3.964 1.00 93.50 215 TRP A CA 1
ATOM 1617 C C . TRP A 1 215 ? -2.990 6.313 4.748 1.00 93.50 215 TRP A C 1
ATOM 1619 O O . TRP A 1 215 ? -3.371 6.889 5.766 1.00 93.50 215 TRP A O 1
ATOM 1629 N N . VAL A 1 216 ? -3.520 5.158 4.336 1.00 93.25 216 VAL A N 1
ATOM 1630 C CA . VAL A 1 216 ? -4.631 4.490 5.032 1.00 93.25 216 VAL A CA 1
ATOM 1631 C C . VAL A 1 216 ? -4.264 4.173 6.480 1.00 93.25 216 VAL A C 1
ATOM 1633 O O . VAL A 1 216 ? -5.044 4.467 7.385 1.00 93.25 216 VAL A O 1
ATOM 1636 N N . MET A 1 217 ? -3.065 3.638 6.731 1.00 91.12 217 MET A N 1
ATOM 1637 C CA . MET A 1 217 ? -2.606 3.354 8.095 1.00 91.12 217 MET A CA 1
ATOM 1638 C C . MET A 1 217 ? -2.534 4.616 8.961 1.00 91.12 217 MET A C 1
ATOM 1640 O O . MET A 1 217 ? -2.882 4.577 10.142 1.00 91.12 217 MET A O 1
ATOM 1644 N N . ARG A 1 218 ? -2.097 5.746 8.391 1.00 89.12 218 ARG A N 1
ATOM 1645 C CA . ARG A 1 218 ? -2.063 7.035 9.095 1.00 89.12 218 ARG A CA 1
ATOM 1646 C C . ARG A 1 218 ? -3.472 7.548 9.390 1.00 89.12 218 ARG A C 1
ATOM 1648 O O . ARG A 1 218 ? -3.732 7.908 10.537 1.00 89.12 218 ARG A O 1
ATOM 1655 N N . GLU A 1 219 ? -4.377 7.497 8.416 1.00 88.69 219 GLU A N 1
ATOM 1656 C CA . GLU A 1 219 ? -5.767 7.948 8.570 1.00 88.69 219 GLU A CA 1
ATOM 1657 C C . GLU A 1 219 ? -6.545 7.118 9.597 1.00 88.69 219 GLU A C 1
ATOM 1659 O O . GLU A 1 219 ? -7.286 7.687 10.399 1.00 88.69 219 GLU A O 1
ATOM 1664 N N . LEU A 1 220 ? -6.342 5.795 9.638 1.00 87.81 220 LEU A N 1
ATOM 1665 C CA . LEU A 1 220 ? -6.941 4.925 10.661 1.00 87.81 220 LEU A CA 1
ATOM 1666 C C . LEU A 1 220 ? -6.453 5.264 12.074 1.00 87.81 220 LEU A C 1
ATOM 1668 O O . LEU A 1 220 ? -7.211 5.145 13.029 1.00 87.81 220 LEU A O 1
ATOM 1672 N N . LYS A 1 221 ? -5.217 5.754 12.203 1.00 85.00 221 LYS A N 1
ATOM 1673 C CA . LYS A 1 221 ? -4.661 6.281 13.458 1.00 85.00 221 LYS A CA 1
ATOM 1674 C C . LYS A 1 221 ? -5.006 7.756 13.701 1.00 85.00 221 LYS A C 1
ATOM 1676 O O . LYS A 1 221 ? -4.390 8.405 14.541 1.00 85.00 221 LYS A O 1
ATOM 1681 N N . GLY A 1 222 ? -5.920 8.327 12.918 1.00 78.44 222 GLY A N 1
ATOM 1682 C CA . GLY A 1 222 ? -6.330 9.725 13.020 1.00 78.44 222 GLY A CA 1
ATOM 1683 C C . GLY A 1 222 ? -5.311 10.743 12.499 1.00 78.44 222 GLY A C 1
ATOM 1684 O O . GLY A 1 222 ? -5.626 11.932 12.497 1.00 78.44 222 GLY A O 1
ATOM 1685 N N . ARG A 1 223 ? -4.143 10.321 12.000 1.00 79.62 223 ARG A N 1
ATOM 1686 C CA . ARG A 1 223 ? -3.080 11.187 11.461 1.00 79.62 223 ARG A CA 1
ATOM 1687 C C . ARG A 1 223 ? -3.285 11.472 9.973 1.00 79.62 223 ARG A C 1
ATOM 1689 O O . ARG A 1 223 ? -3.849 10.659 9.252 1.00 79.62 223 ARG A O 1
ATOM 1696 N N . ASN A 1 224 ? -2.816 12.626 9.504 1.00 72.88 224 ASN A N 1
ATOM 1697 C CA . ASN A 1 224 ? -2.790 12.951 8.076 1.00 72.88 224 ASN A CA 1
ATOM 1698 C C . ASN A 1 224 ? -1.587 12.293 7.365 1.00 72.88 224 ASN A C 1
ATOM 1700 O O . ASN A 1 224 ? -0.723 11.693 8.009 1.00 72.88 224 ASN A O 1
ATOM 1704 N N . LEU A 1 225 ? -1.494 12.442 6.036 1.00 67.12 225 LEU A N 1
ATOM 1705 C CA . LEU A 1 225 ? -0.398 11.888 5.224 1.00 67.12 225 LEU A CA 1
ATOM 1706 C C . LEU A 1 225 ? 0.996 12.311 5.721 1.00 67.12 225 LEU A C 1
ATOM 1708 O O . LEU A 1 225 ? 1.925 11.517 5.661 1.00 67.12 225 LEU A O 1
ATOM 1712 N N . ILE A 1 226 ? 1.135 13.526 6.255 1.00 68.44 226 ILE A N 1
ATOM 1713 C CA . ILE A 1 226 ? 2.400 14.086 6.766 1.00 68.44 226 ILE A CA 1
ATOM 1714 C C . ILE A 1 226 ? 2.698 13.581 8.197 1.00 68.44 226 ILE A C 1
ATOM 1716 O O . ILE A 1 226 ? 3.783 13.786 8.730 1.00 68.44 226 ILE A O 1
ATOM 1720 N N . GLY A 1 227 ? 1.759 12.869 8.826 1.00 65.94 227 GLY A N 1
ATOM 1721 C CA . GLY A 1 227 ? 1.879 12.350 10.188 1.00 65.94 227 GLY A CA 1
ATOM 1722 C C . GLY A 1 227 ? 1.427 13.327 11.274 1.00 65.94 227 GLY A C 1
ATOM 1723 O O . GLY A 1 227 ? 1.546 13.004 12.453 1.00 65.94 227 GLY A O 1
ATOM 1724 N N . ARG A 1 228 ? 0.877 14.490 10.907 1.00 68.56 228 ARG A N 1
ATOM 1725 C CA . ARG A 1 228 ? 0.275 15.434 11.855 1.00 68.56 228 ARG A CA 1
ATOM 1726 C C . ARG A 1 228 ? -1.117 14.953 12.249 1.00 68.56 228 ARG A C 1
ATOM 1728 O O . ARG A 1 228 ? -1.922 14.577 11.393 1.00 68.56 228 ARG A O 1
ATOM 1735 N N . SER A 1 229 ? -1.416 15.008 13.538 1.00 66.44 229 SER A N 1
ATOM 1736 C CA . SER A 1 229 ? -2.790 14.890 14.018 1.00 66.44 229 SER A CA 1
ATOM 1737 C C . SER A 1 229 ? -3.543 16.166 13.632 1.00 66.44 229 SER A C 1
ATOM 1739 O O . SER A 1 229 ? -3.046 17.258 13.918 1.00 66.44 229 SER A O 1
ATOM 1741 N N . PRO A 1 230 ? -4.699 16.075 12.950 1.00 62.75 230 PRO A N 1
ATOM 1742 C CA . PRO A 1 230 ? -5.555 17.231 12.746 1.00 62.75 230 PRO A CA 1
ATOM 1743 C C . PRO A 1 230 ? -5.878 17.843 14.105 1.00 62.75 230 PRO A C 1
ATOM 1745 O O . PRO A 1 230 ? -6.258 17.121 15.027 1.00 62.75 230 PRO A O 1
ATOM 1748 N N . ILE A 1 231 ? -5.718 19.159 14.226 1.00 61.06 231 ILE A N 1
ATOM 1749 C CA . ILE A 1 231 ? -6.167 19.884 15.413 1.00 61.06 231 ILE A CA 1
ATOM 1750 C C . ILE A 1 231 ? -7.677 19.633 15.516 1.00 61.06 231 ILE A C 1
ATOM 1752 O O . ILE A 1 231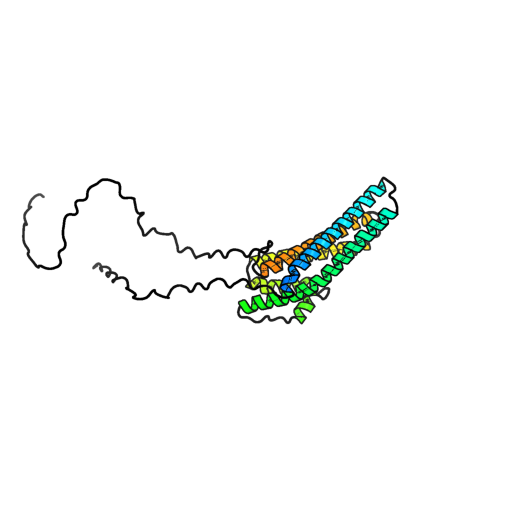 ? -8.382 19.900 14.536 1.00 61.06 231 ILE A O 1
ATOM 1756 N N . PRO A 1 232 ? -8.191 19.083 16.629 1.00 59.59 232 PRO A N 1
ATOM 1757 C CA . PRO A 1 232 ? -9.618 18.855 16.777 1.00 59.59 232 PRO A CA 1
ATOM 1758 C C . PRO A 1 232 ? -10.331 20.210 16.782 1.00 59.59 232 PRO A C 1
ATOM 1760 O O . PRO A 1 232 ? -10.370 20.916 17.784 1.00 59.59 232 PRO A O 1
ATOM 1763 N N . THR A 1 233 ? -10.880 20.612 15.637 1.00 56.56 233 THR A N 1
ATOM 1764 C CA . THR A 1 233 ? -11.736 21.795 15.560 1.00 56.56 233 THR A CA 1
ATOM 1765 C C . THR A 1 233 ? -13.087 21.420 16.154 1.00 56.56 233 THR A C 1
ATOM 1767 O O . THR A 1 233 ? -13.906 20.781 15.491 1.00 56.56 233 THR A O 1
ATOM 1770 N N . ARG A 1 234 ? -13.318 21.793 17.417 1.00 63.72 234 ARG A N 1
ATOM 1771 C CA . ARG A 1 234 ? -14.617 21.637 18.077 1.00 63.72 234 ARG A CA 1
ATOM 1772 C C . ARG A 1 234 ? -15.642 22.501 17.346 1.00 63.72 234 ARG A C 1
ATOM 1774 O O . ARG A 1 234 ? -15.678 23.716 17.507 1.00 63.72 234 ARG A O 1
ATOM 1781 N N . ARG A 1 235 ? -16.464 21.873 16.506 1.00 61.12 235 ARG A N 1
ATOM 1782 C CA . ARG A 1 235 ? -17.592 22.539 15.850 1.00 61.12 235 ARG A CA 1
ATOM 1783 C C . ARG A 1 235 ? -18.766 22.526 16.815 1.00 61.12 235 ARG A C 1
ATOM 1785 O O . ARG A 1 235 ? -19.361 21.481 17.052 1.00 61.12 235 ARG A O 1
ATOM 1792 N N . VAL A 1 236 ? -19.057 23.679 17.402 1.00 71.62 236 VAL A N 1
ATOM 1793 C CA . VAL A 1 236 ? -20.258 23.867 18.216 1.00 71.62 236 VAL A CA 1
ATOM 1794 C C . VAL A 1 236 ? -21.427 24.100 17.256 1.00 71.62 236 VAL A C 1
ATOM 1796 O O . VAL A 1 236 ? -21.250 24.857 16.297 1.00 71.62 236 VAL A O 1
ATOM 1799 N N . PRO A 1 237 ? -22.596 23.462 17.448 1.00 68.19 237 PRO A N 1
ATOM 1800 C CA . PRO A 1 237 ? -23.786 23.816 16.687 1.00 68.19 237 PRO A CA 1
ATOM 1801 C C . PRO A 1 237 ? -24.041 25.315 16.862 1.00 68.19 237 PRO A C 1
ATOM 1803 O O . PRO A 1 237 ? -24.176 25.787 17.990 1.00 68.19 237 PRO A O 1
ATOM 1806 N N . ALA A 1 238 ? -24.057 26.073 15.766 1.00 68.38 238 ALA A N 1
ATOM 1807 C CA . ALA A 1 238 ? -24.432 27.477 15.823 1.00 68.38 238 ALA A CA 1
ATOM 1808 C C . ALA A 1 238 ? -25.913 27.548 16.216 1.00 68.38 238 ALA A C 1
ATOM 1810 O O . ALA A 1 238 ? -26.785 27.119 15.458 1.00 68.38 238 ALA A O 1
ATOM 1811 N N . VAL A 1 239 ? -26.200 28.028 17.425 1.00 70.62 239 VAL A N 1
ATOM 1812 C CA . VAL A 1 239 ? -27.574 28.186 17.906 1.00 70.62 239 VAL A CA 1
ATOM 1813 C C . VAL A 1 239 ? -28.132 29.484 17.327 1.00 70.62 239 VAL A C 1
ATOM 1815 O O . VAL A 1 239 ? -28.002 30.533 17.943 1.00 70.62 239 VAL A O 1
ATOM 1818 N N . GLY A 1 240 ? -28.731 29.407 16.135 1.00 72.31 240 GLY A N 1
ATOM 1819 C CA . GLY A 1 240 ? -29.470 30.507 15.502 1.00 72.31 240 GLY A CA 1
ATOM 1820 C C . GLY A 1 240 ? -28.662 31.796 15.260 1.00 72.31 240 GLY A C 1
ATOM 1821 O O . GLY A 1 240 ? -27.473 31.873 15.570 1.00 72.31 240 GLY A O 1
ATOM 1822 N N . PRO A 1 241 ? -29.274 32.830 14.657 1.00 71.31 241 PRO A N 1
ATOM 1823 C CA . PRO A 1 241 ? -28.618 34.123 14.521 1.00 71.31 241 PRO A CA 1
ATOM 1824 C C . PRO A 1 241 ? -28.359 34.710 15.913 1.00 71.31 241 PRO A C 1
ATOM 1826 O O . PRO A 1 241 ? -29.278 34.823 16.728 1.00 71.31 241 PRO A O 1
ATOM 1829 N N . VAL A 1 242 ? -27.106 35.091 16.173 1.00 59.06 242 VAL A N 1
ATOM 1830 C CA . VAL A 1 242 ? -26.698 35.806 17.385 1.00 59.06 242 VAL A CA 1
ATOM 1831 C C . VAL A 1 242 ? -27.501 37.103 17.442 1.00 59.06 242 VAL A C 1
ATOM 1833 O O . VAL A 1 242 ? -27.221 38.041 16.701 1.00 59.06 242 VAL A O 1
ATOM 1836 N N . ARG A 1 243 ? -28.531 37.161 18.292 1.00 67.94 243 ARG A N 1
ATOM 1837 C CA . ARG A 1 243 ? -29.133 38.440 18.668 1.00 67.94 243 ARG A CA 1
ATOM 1838 C C . ARG A 1 243 ? -28.182 39.084 19.675 1.00 67.94 243 ARG A C 1
ATOM 1840 O O . ARG A 1 243 ? -28.013 38.506 20.750 1.00 67.94 243 ARG A O 1
ATOM 1847 N N . PRO A 1 244 ? -27.540 40.221 19.366 1.00 63.38 244 PRO A N 1
ATOM 1848 C CA . PRO A 1 244 ? -26.757 40.937 20.360 1.00 63.38 244 PRO A CA 1
ATOM 1849 C C . PRO A 1 244 ? -27.713 41.405 21.464 1.00 63.38 244 PRO A C 1
ATOM 1851 O O . PRO A 1 244 ? -28.504 42.323 21.277 1.00 63.38 244 PRO A O 1
ATOM 1854 N N . VAL A 1 245 ? -27.704 40.701 22.598 1.00 68.25 245 VAL A N 1
ATOM 1855 C CA . VAL A 1 245 ? -28.456 41.080 23.810 1.00 68.25 245 VAL A CA 1
ATOM 1856 C C . VAL A 1 245 ? -27.731 42.201 24.558 1.00 68.25 245 VAL A C 1
ATOM 1858 O O . VAL A 1 245 ? -28.343 42.957 25.304 1.00 68.25 245 VAL A O 1
ATOM 1861 N N . ILE A 1 246 ? -26.426 42.330 24.331 1.00 71.12 246 ILE A N 1
ATOM 1862 C CA . ILE A 1 246 ? -25.599 43.385 24.899 1.00 71.12 246 ILE A CA 1
ATOM 1863 C C . ILE A 1 246 ? -25.535 44.499 23.856 1.00 71.12 246 ILE A C 1
ATOM 1865 O O . ILE A 1 246 ? -25.015 44.285 22.760 1.00 71.12 246 ILE A O 1
ATOM 1869 N N . ALA A 1 247 ? -26.102 45.662 24.184 1.00 73.56 247 ALA A N 1
ATOM 1870 C CA . ALA A 1 247 ? -25.883 46.872 23.404 1.00 73.56 247 ALA A CA 1
ATOM 1871 C C . ALA A 1 247 ? -24.374 47.143 23.354 1.00 73.56 247 ALA A C 1
ATOM 1873 O O . ALA A 1 247 ? -23.710 47.049 24.388 1.00 73.56 247 ALA A O 1
ATOM 1874 N N . GLU A 1 248 ? -23.832 47.432 22.168 1.00 69.00 248 GLU A N 1
ATOM 1875 C CA . GLU A 1 248 ? -22.429 47.827 22.034 1.00 69.00 248 GLU A CA 1
ATOM 1876 C C . GLU A 1 248 ? -22.119 48.920 23.053 1.00 69.00 248 GLU A C 1
ATOM 1878 O O . GLU A 1 248 ? -22.810 49.941 23.115 1.00 69.00 248 GLU A O 1
ATOM 1883 N N . VAL A 1 249 ? -21.098 48.678 23.876 1.00 69.38 249 VAL A N 1
ATOM 1884 C CA . VAL A 1 249 ? -20.581 49.683 24.797 1.00 69.38 249 VAL A CA 1
ATOM 1885 C C . VAL A 1 249 ? -19.988 50.781 23.930 1.00 69.38 249 VAL A C 1
ATOM 1887 O O . VAL A 1 249 ? -18.849 50.685 23.474 1.00 69.38 249 VAL A O 1
ATOM 1890 N N . ARG A 1 250 ? -20.793 51.807 23.651 1.00 71.31 250 ARG A N 1
ATOM 1891 C CA . ARG A 1 250 ? -20.292 53.046 23.076 1.00 71.31 250 ARG A CA 1
ATOM 1892 C C . ARG A 1 250 ? -19.373 53.672 24.122 1.00 71.31 250 ARG A C 1
ATOM 1894 O O . ARG A 1 250 ? -19.796 53.807 25.274 1.00 71.31 250 ARG A O 1
ATOM 1901 N N . PRO A 1 251 ? -18.130 54.023 23.764 1.00 68.31 251 PRO A N 1
ATOM 1902 C CA . PRO A 1 251 ? -17.313 54.876 24.609 1.00 68.31 251 PRO A CA 1
ATOM 1903 C C . PRO A 1 251 ? -18.131 56.120 24.959 1.00 68.31 251 PRO A C 1
ATOM 1905 O O . PRO A 1 251 ? -18.749 56.708 24.071 1.00 68.31 251 PRO A O 1
ATOM 1908 N N . ALA A 1 252 ? -18.183 56.482 26.240 1.00 69.19 252 ALA A N 1
ATOM 1909 C CA . ALA A 1 252 ? -18.794 57.738 26.648 1.00 69.19 252 ALA A CA 1
ATOM 1910 C C . ALA A 1 252 ? -18.073 58.879 25.919 1.00 69.19 252 ALA A C 1
ATOM 1912 O O . ALA A 1 252 ? -16.841 58.946 25.959 1.00 69.19 252 ALA A O 1
ATOM 1913 N N . GLU A 1 253 ? -18.822 59.735 25.222 1.00 67.38 253 GLU A N 1
ATOM 1914 C CA . GLU A 1 253 ? -18.232 60.929 24.629 1.00 67.38 253 GLU A CA 1
ATOM 1915 C C . GLU A 1 253 ? -17.644 61.795 25.756 1.00 67.38 253 GLU A C 1
ATOM 1917 O O . GLU A 1 253 ? -18.299 61.989 26.787 1.00 67.38 253 GLU A O 1
ATOM 1922 N N . PRO A 1 254 ? -16.395 62.278 25.630 1.00 59.59 254 PRO A N 1
ATOM 1923 C CA . PRO A 1 254 ? -15.800 63.114 26.656 1.00 59.59 254 PRO A CA 1
ATOM 1924 C C . PRO A 1 254 ? -16.477 64.487 26.643 1.00 59.59 254 PRO A C 1
ATOM 1926 O O . PRO A 1 254 ? -16.121 65.347 25.843 1.00 59.59 254 PRO A O 1
ATOM 1929 N N . GLY A 1 255 ? -17.422 64.696 27.559 1.00 60.69 255 GLY A N 1
ATOM 1930 C CA . GLY A 1 255 ? -17.838 66.037 27.962 1.00 60.69 255 GLY A CA 1
ATOM 1931 C C . GLY A 1 255 ? -19.332 66.312 27.909 1.00 60.69 255 GLY A C 1
ATOM 1932 O O . GLY A 1 255 ? -19.757 67.158 27.140 1.00 60.69 255 GLY A O 1
ATOM 1933 N N . GLU A 1 256 ? -20.094 65.715 28.824 1.00 49.66 256 GLU A N 1
ATOM 1934 C CA . GLU A 1 256 ? -21.251 66.392 29.418 1.00 49.66 256 GLU A CA 1
ATOM 1935 C C . GLU A 1 256 ? -21.272 66.086 30.928 1.00 49.66 256 GLU A C 1
ATOM 1937 O O . GLU A 1 256 ? -21.305 64.915 31.320 1.00 49.66 256 GLU A O 1
ATOM 1942 N N . PRO A 1 257 ? -21.181 67.102 31.806 1.00 51.59 257 PRO A N 1
ATOM 1943 C CA . PRO A 1 257 ? -21.219 66.899 33.246 1.00 51.59 257 PRO A CA 1
ATOM 1944 C C . PRO A 1 257 ? -22.651 66.557 33.673 1.00 51.59 257 PRO A C 1
ATOM 1946 O O . PRO A 1 257 ? -23.515 67.425 33.750 1.00 51.59 257 PRO A O 1
ATOM 1949 N N . SER A 1 258 ? -22.912 65.282 33.963 1.00 52.56 258 SER A N 1
ATOM 1950 C CA . SER A 1 258 ? -24.076 64.908 34.767 1.00 52.56 258 SER A CA 1
ATOM 1951 C C . SER A 1 258 ? -23.751 65.155 36.235 1.00 52.56 258 SER A C 1
ATOM 1953 O O . SER A 1 258 ? -23.042 64.371 36.866 1.00 52.56 258 SER A O 1
ATOM 1955 N N . ASP A 1 259 ? -24.276 66.260 36.761 1.00 47.22 259 ASP A N 1
ATOM 1956 C CA . ASP A 1 259 ? -24.431 66.493 38.193 1.00 47.22 259 ASP A CA 1
ATOM 1957 C C . ASP A 1 259 ? -25.240 65.341 38.803 1.00 47.22 259 ASP A C 1
ATOM 1959 O O . ASP A 1 259 ? -26.467 65.297 38.731 1.00 47.22 259 ASP A O 1
ATOM 1963 N N . SER A 1 260 ? -24.550 64.386 39.422 1.00 48.16 260 SER A N 1
ATOM 1964 C CA . SER A 1 260 ? -25.158 63.461 40.374 1.00 48.16 260 SER A CA 1
ATOM 1965 C C . SER A 1 260 ? -24.716 63.858 41.776 1.00 48.16 260 SER A C 1
ATOM 1967 O O . SER A 1 260 ? -23.834 63.242 42.379 1.00 48.16 260 SER A O 1
ATOM 1969 N N . THR A 1 261 ? -25.307 64.936 42.287 1.00 38.84 261 THR A N 1
ATOM 1970 C CA . THR A 1 261 ? -25.299 65.215 43.718 1.00 38.84 261 THR A CA 1
ATOM 1971 C C . THR A 1 261 ? -26.339 64.331 44.399 1.00 38.84 261 THR A C 1
ATOM 1973 O O . THR A 1 261 ? -27.501 64.318 43.998 1.00 38.84 261 THR A O 1
ATOM 1976 N N . SER A 1 262 ? -25.918 63.717 45.509 1.00 37.19 262 SER A N 1
ATOM 1977 C CA . SER A 1 262 ? -26.758 63.191 46.596 1.00 37.19 262 SER A CA 1
ATOM 1978 C C . SER A 1 262 ? -27.526 61.891 46.272 1.00 37.19 262 SER A C 1
ATOM 1980 O O . SER A 1 262 ? -27.912 61.637 45.145 1.00 37.19 262 SER A O 1
ATOM 1982 N N . SER A 1 263 ? -27.788 60.967 47.187 1.00 37.84 263 SER A N 1
ATOM 1983 C CA . SER A 1 263 ? -27.652 60.946 48.635 1.00 37.84 263 SER A CA 1
ATOM 1984 C C . SER A 1 263 ? -27.785 59.489 49.073 1.00 37.84 263 SER A C 1
ATOM 1986 O O . SER A 1 263 ? -28.670 58.777 48.605 1.00 37.84 263 SER A O 1
ATOM 1988 N N . THR A 1 264 ? -26.956 59.064 50.019 1.00 39.62 264 THR A N 1
ATOM 1989 C CA . THR A 1 264 ? -27.274 57.980 50.954 1.00 39.62 264 THR A CA 1
ATOM 1990 C C . THR A 1 264 ? -28.648 58.231 51.587 1.00 39.62 264 THR A C 1
ATOM 1992 O O . THR A 1 264 ? -28.942 59.371 51.945 1.00 39.62 264 THR A O 1
ATOM 1995 N N . GLY A 1 265 ? -29.478 57.205 51.774 1.00 31.98 265 GLY A N 1
ATOM 1996 C CA . GLY A 1 265 ? -30.729 57.383 52.512 1.00 31.98 265 GLY A CA 1
ATOM 1997 C C . GLY A 1 265 ? -31.673 56.204 52.400 1.00 31.98 265 GLY A C 1
ATOM 1998 O O . GLY A 1 265 ? -32.407 56.076 51.430 1.00 31.98 265 GLY A O 1
ATOM 1999 N N . ASN A 1 266 ? -31.609 55.345 53.405 1.00 37.78 266 ASN A N 1
ATOM 2000 C CA . ASN A 1 266 ? -32.536 54.261 53.657 1.00 37.78 266 ASN A CA 1
ATOM 2001 C C . ASN A 1 266 ? -33.832 54.818 54.290 1.00 37.78 266 ASN A C 1
ATOM 2003 O O . ASN A 1 266 ? -33.746 55.685 55.155 1.00 37.78 266 ASN A O 1
ATOM 2007 N N . ASP A 1 267 ? -34.954 54.234 53.872 1.00 36.81 267 ASP A N 1
ATOM 2008 C CA . ASP A 1 267 ? -36.269 54.088 54.517 1.00 36.81 267 ASP A CA 1
ATOM 2009 C C . ASP A 1 267 ? -37.257 55.256 54.759 1.00 36.81 267 ASP A C 1
ATOM 2011 O O . ASP A 1 267 ? -36.949 56.311 55.305 1.00 36.81 267 ASP A O 1
ATOM 2015 N N . ASP A 1 268 ? -38.501 54.895 54.403 1.00 39.59 268 ASP A N 1
ATOM 2016 C CA . ASP A 1 268 ? -39.827 55.249 54.926 1.00 39.59 268 ASP A CA 1
ATOM 2017 C C . ASP A 1 268 ? -40.344 56.698 54.877 1.00 39.59 268 ASP A C 1
ATOM 2019 O O . ASP A 1 268 ? -39.892 57.574 55.604 1.00 39.59 268 ASP A O 1
ATOM 2023 N N . ALA A 1 269 ? -41.448 56.905 54.141 1.00 39.22 269 ALA A N 1
ATOM 2024 C CA . ALA A 1 269 ? -42.736 57.258 54.754 1.00 39.22 269 ALA A CA 1
ATOM 2025 C C . ALA A 1 269 ? -43.891 57.362 53.739 1.00 39.22 269 ALA A C 1
ATOM 2027 O O . ALA A 1 269 ? -43.745 57.694 52.566 1.00 39.22 269 ALA A O 1
ATOM 2028 N N . ASP A 1 270 ? -45.050 57.046 54.294 1.00 37.44 270 ASP A N 1
ATOM 2029 C CA . ASP A 1 270 ? -46.405 56.941 53.782 1.00 37.44 270 ASP A CA 1
ATOM 2030 C C . ASP A 1 270 ? -47.043 58.291 53.366 1.00 37.44 270 ASP A C 1
ATOM 2032 O O . ASP A 1 270 ? -46.706 59.342 53.900 1.00 37.44 270 ASP A O 1
ATOM 2036 N N . ARG A 1 271 ? -48.044 58.194 52.474 1.00 35.09 271 ARG A N 1
ATOM 2037 C CA . ARG A 1 271 ? -49.246 59.051 52.321 1.00 35.09 271 ARG A CA 1
ATOM 2038 C C . ARG A 1 271 ? -49.144 60.586 52.244 1.00 35.09 271 ARG A C 1
ATOM 2040 O O . ARG A 1 271 ? -48.871 61.269 53.221 1.00 35.09 271 ARG A O 1
ATOM 2047 N N . THR A 1 272 ? -49.685 61.140 51.155 1.00 39.69 272 THR A N 1
ATOM 2048 C CA . THR A 1 272 ? -51.017 61.812 51.067 1.00 39.69 272 THR A CA 1
ATOM 2049 C C . THR A 1 272 ? -51.090 62.562 49.725 1.00 39.69 272 THR A C 1
ATOM 2051 O O . THR A 1 272 ? -50.195 63.316 49.371 1.00 39.69 272 THR A O 1
ATOM 2054 N N . ASP A 1 273 ? -51.933 62.133 48.788 1.00 37.53 273 ASP A N 1
ATOM 2055 C CA . ASP A 1 273 ? -53.308 62.606 48.548 1.00 37.53 273 ASP A CA 1
ATOM 2056 C C . ASP A 1 273 ? -53.462 64.116 48.283 1.00 37.53 273 ASP A C 1
ATOM 2058 O O . ASP A 1 273 ? -53.270 64.945 49.164 1.00 37.53 273 ASP A O 1
ATOM 2062 N N . GLY A 1 274 ? -53.985 64.433 47.091 1.00 33.31 274 GLY A N 1
ATOM 2063 C CA . GLY A 1 274 ? -54.999 65.480 46.970 1.00 33.31 274 GLY A CA 1
ATOM 2064 C C . GLY A 1 274 ? -54.674 66.729 46.144 1.00 33.31 274 GLY A C 1
ATOM 2065 O O . GLY A 1 274 ? -54.288 67.754 46.684 1.00 33.31 274 GLY A O 1
ATOM 2066 N N . ARG A 1 275 ? -55.153 66.691 44.891 1.00 33.09 275 ARG A N 1
ATOM 2067 C CA . ARG A 1 275 ? -56.069 67.707 44.323 1.00 33.09 275 ARG A CA 1
ATOM 2068 C C . ARG A 1 275 ? -55.456 68.952 43.655 1.00 33.09 275 ARG A C 1
ATOM 2070 O O . ARG A 1 275 ? -55.245 69.981 44.277 1.00 33.09 275 ARG A O 1
ATOM 2077 N N . ALA A 1 276 ? -55.451 68.918 42.324 1.00 36.12 276 ALA A N 1
ATOM 2078 C CA . ALA A 1 276 ? -55.920 70.036 41.505 1.00 36.12 276 ALA A CA 1
ATOM 2079 C C . ALA A 1 276 ? -56.631 69.464 40.269 1.00 36.12 276 ALA A C 1
ATOM 2081 O O . ALA A 1 276 ? -56.038 69.195 39.231 1.00 36.12 276 ALA A O 1
ATOM 2082 N N . ALA A 1 277 ? -57.927 69.207 40.436 1.00 37.12 277 ALA A N 1
ATOM 2083 C CA . ALA A 1 277 ? -58.866 69.177 39.332 1.00 37.12 277 ALA A CA 1
ATOM 2084 C C . ALA A 1 277 ? -59.246 70.626 39.021 1.00 37.12 277 ALA A C 1
ATOM 2086 O O . ALA A 1 277 ? -59.797 71.271 39.906 1.00 37.12 277 ALA A O 1
ATOM 2087 N N . GLN A 1 278 ? -58.949 71.108 37.815 1.00 41.66 278 GLN A N 1
ATOM 2088 C CA . GLN A 1 278 ? -59.812 71.962 36.984 1.00 41.66 278 GLN A CA 1
ATOM 2089 C C . GLN A 1 278 ? -58.994 72.591 35.857 1.00 41.66 278 GLN A C 1
ATOM 2091 O O . GLN A 1 278 ? -58.461 73.685 35.986 1.00 41.66 278 GLN A O 1
ATOM 2096 N N . GLU A 1 279 ? -58.990 71.916 34.715 1.00 37.56 279 GLU A N 1
ATOM 2097 C CA . GLU A 1 279 ? -59.102 72.606 33.437 1.00 37.56 279 GLU A CA 1
ATOM 2098 C C . GLU A 1 279 ? -60.311 71.970 32.745 1.00 37.56 279 GLU A C 1
ATOM 2100 O O . GLU A 1 279 ? -60.285 70.831 32.282 1.00 37.56 279 GLU A O 1
ATOM 2105 N N . ALA A 1 280 ? -61.442 72.659 32.870 1.00 39.06 280 ALA A N 1
ATOM 2106 C CA . ALA A 1 280 ? -62.681 72.367 32.177 1.00 39.06 280 ALA A CA 1
ATOM 2107 C C . ALA A 1 280 ? -62.846 73.398 31.054 1.00 39.06 280 ALA A C 1
ATOM 2109 O O . ALA A 1 280 ? -62.457 74.550 31.229 1.00 39.06 280 ALA A O 1
ATOM 2110 N N . ALA A 1 281 ? -63.527 72.972 29.988 1.00 36.12 281 ALA A N 1
ATOM 2111 C CA . ALA A 1 281 ? -64.111 73.771 28.908 1.00 36.12 281 ALA A CA 1
ATOM 2112 C C . ALA A 1 281 ? -63.203 74.148 27.719 1.00 36.12 281 ALA A C 1
ATOM 2114 O O . ALA A 1 281 ? -62.669 75.248 27.651 1.00 36.12 281 ALA A O 1
ATOM 2115 N N . ALA A 1 282 ? -63.188 73.276 26.703 1.00 39.66 282 ALA A N 1
ATOM 2116 C CA . ALA A 1 282 ? -63.426 73.675 25.312 1.00 39.66 282 ALA A CA 1
ATOM 2117 C C . ALA A 1 282 ? -63.813 72.450 24.454 1.00 39.66 282 ALA A C 1
ATOM 2119 O O . ALA A 1 282 ? -62.979 71.578 24.222 1.00 39.66 282 ALA A O 1
ATOM 2120 N N . SER A 1 283 ? -65.040 72.496 23.917 1.00 37.12 283 SER A N 1
ATOM 2121 C CA . SER A 1 283 ? -65.688 71.610 22.919 1.00 37.12 283 SER A CA 1
ATOM 2122 C C . SER A 1 283 ? -66.407 70.363 23.429 1.00 37.12 283 SER A C 1
ATOM 2124 O O . SER A 1 283 ? -65.743 69.420 23.905 1.00 37.12 283 SER A O 1
#

pLDDT: mean 79.1, std 17.7, range [31.98, 97.31]

Nearest PDB structures (foldseek):
  6nwd-assembly1_A-2  TM=4.762E-01  e=3.226E-01  Gloeobacter violaceus PCC 7421
  6rf9-assembly1_A  TM=3.743E-01  e=2.230E+00  Dokdonia eikasta
  8vp1-assembly1_B  TM=3.675E-01  e=5.480E+00  Acetivibrio thermocellus ATCC 27405
  8vux-assembly1_B  TM=2.248E-01  e=4.000E+00  Homo sapiens
  5sv0-assembly1_B  TM=2.103E-01  e=5.995E+00  Escherichia coli DH1

Secondary structure (DSSP, 8-state):
-PPPPPPPPPPPP--SS----SPP-PPPPPPP---THHHHHHHHHHHHHHHHHHHHHHHHHHHHHHHHHTTSPPPHHHHHHHHHHHHHHHHHHHHHHHHHHHHHHHHHHHHHHHHHHHTT---SS-HHHHHHHHHSTTGGGTHHHHHHHHHHHHH-HHHHHHHHHHHHHHHHHHHHHHHHHHHTT---HHHHHHHHHHHHHHHHHHHHHHHHHHHHHHHHTT--TTSPPPP--------SS----S---PPPPS-----------------------------

Solvent-accessible surface area (backbone atoms only — not comparable to full-atom values): 16987 Å² total; per-residue (Å²): 138,86,84,80,77,81,78,77,80,72,82,79,84,83,69,97,57,86,78,78,86,58,81,85,76,77,76,80,76,76,82,77,78,70,66,68,44,58,50,47,34,58,56,44,30,50,51,27,22,51,29,17,47,50,22,21,49,34,36,49,50,43,49,53,52,54,63,47,42,77,80,40,93,65,62,70,67,59,54,52,52,41,53,50,48,30,51,51,30,46,51,51,20,51,54,45,42,56,57,37,50,56,32,41,50,54,18,47,51,53,52,41,43,55,54,27,50,76,70,76,40,78,65,92,69,53,68,67,55,55,43,48,27,54,69,36,84,73,42,39,79,52,31,49,56,57,65,50,48,61,54,18,71,74,72,37,76,66,30,42,53,40,48,52,53,35,45,52,42,4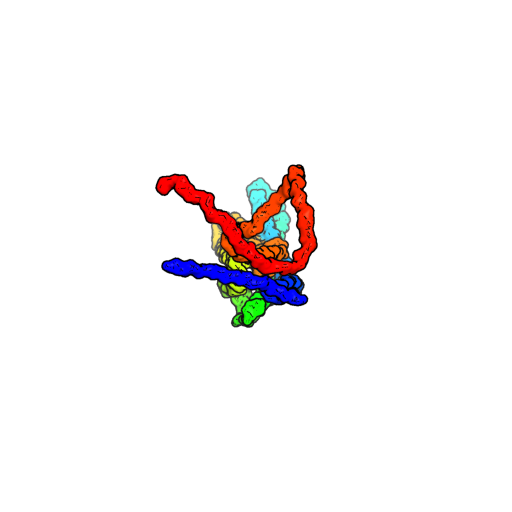4,55,50,27,52,52,41,43,47,48,42,58,57,48,72,74,47,93,44,84,68,40,64,67,49,46,50,59,37,49,26,49,27,25,47,32,50,19,50,37,29,51,37,50,42,35,38,59,28,34,70,71,58,18,41,84,90,63,49,65,68,77,85,77,83,78,71,83,79,79,69,84,84,71,79,84,65,75,80,84,69,77,78,74,94,82,74,89,78,86,78,77,83,74,91,82,85,84,87,85,81,88,81,88,85,86,85,88,81,90,78,91,84,136

Mean predicted aligned error: 14.66 Å

Radius of gyration: 37.69 Å; Cα contacts (8 Å, |Δi|>4): 210; chains: 1; bounding box: 96×90×88 Å

Sequence (283 aa):
PKATRPARLGQTPRYRVIPQWGLPDPPPAPPTVDKGDAASAPRLLGYVAAAYLAAAAAEFGRYLILLRNRTRLIDPWLLRLSDLTVLACSLLALTLAVVTAVVCVRALTEIRRAVFDAAGRSDPRSARQIALWCLVPGLNLVGPGLLLTEPARLVAPRALRAVRIWWGAWVLSAGIALTAFLWRWADSLQAMANGVAFTALADLAAAGVAVTTLWVMRELKGRNLIGRSPIPTRRVPAVGPVRPVIAEVRPAEPGEPSDSTSSTGNDDADRTDGRAAQEAAAS